Protein AF-A0A1X7SH90-F1 (afdb_monomer)

Organism: Amphimedon queenslandica (NCBI:txid400682)

InterPro domains:
  IPR027417 P-loop containing nucleoside triphosphate hydrolase [G3DSA:3.40.50.300] (12-187)

Nearest PDB structures (foldseek):
  7dkg-assembly1_B  TM=4.426E-01  e=2.993E+00  Influenza A virus (A/Chicken/Hong Kong/786/97 (H5N1))
  7dxp-assembly1_B  TM=4.366E-01  e=5.036E+00  Influenza A virus (A/Hong Kong/483/1997(H5N1))
  3zdp-assembly2_B  TM=4.334E-01  e=5.036E+00  Influenza A virus
  7dkg-assembly1_A  TM=4.342E-01  e=7.440E+00  Influenza A virus (A/Chicken/Hong Kong/786/97 (H5N1))

Radius of gyration: 26.04 Å; Cα contacts (8 Å, |Δi|>4): 213; chains: 1; bounding box: 66×83×46 Å

Mean predicted aligned error: 15.32 Å

Sequence (215 aa):
MYTVPDPSPTPQKKRDQAVSSETKVIKEDKESHTEAVVQEILATQPKEIHKSDHWLYIIDSGGQPAYQELLPLFTRAASLNIITLDLSKPCNERFDLMYRIDGQYLPCHSKSTQLAFFQSAVSNGASFKPLDISCISKKPRHSMHLVLGTHYDKVSDATLKEKEEILKSSMSSLESYLQNCIIHQSDDDSIIFPVNTIAASEERAKYSEEICKAI

pLDDT: mean 71.51, std 18.12, range [29.64, 94.56]

Foldseek 3Di:
DDDDDDDDDDDDDDDDDDPPDDPPPPPPPPPPPVVVVVVVVVVVCLPDDDDDPDDDDDDDPVQAPVCLVCVLVVFALPAEAEQEDALLDDQADKDWHWHADPNDTDTDPDIDGSLRSLCSNLVSQPPDDFDPDPPDPDGRGTAAYQYEHEPVVNDDPVSLVVVQCVNVVSCVPPDPVSVVRADADPPPSGRYDYDYPDDDDPVCVVVVVVVVSSD

Structure (mmCIF, N/CA/C/O backbone):
data_AF-A0A1X7SH90-F1
#
_entry.id   AF-A0A1X7SH90-F1
#
loop_
_atom_site.group_PDB
_atom_site.id
_atom_site.type_symbol
_atom_site.label_atom_id
_a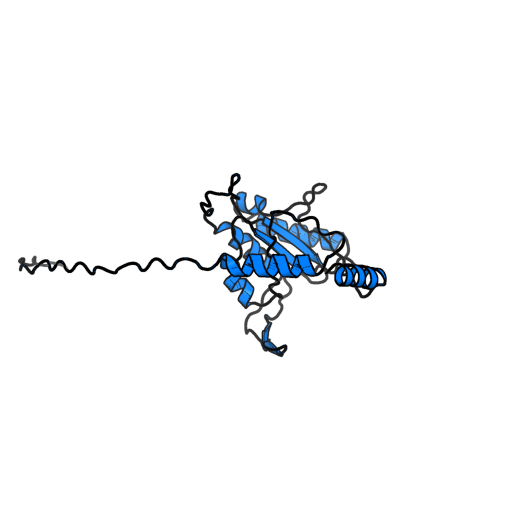tom_site.label_alt_id
_atom_site.label_comp_id
_atom_site.label_asym_id
_atom_site.label_entity_id
_atom_site.label_seq_id
_atom_site.pdbx_PDB_ins_code
_atom_site.Cartn_x
_atom_site.Cartn_y
_atom_site.Cartn_z
_atom_site.occupancy
_atom_site.B_iso_or_equiv
_atom_site.auth_seq_id
_atom_site.auth_comp_id
_atom_site.auth_asym_id
_atom_site.auth_atom_id
_atom_site.pdbx_PDB_model_num
ATOM 1 N N . MET A 1 1 ? -24.074 56.673 -13.733 1.00 37.34 1 MET A N 1
ATOM 2 C CA . MET A 1 1 ? -24.234 57.585 -12.582 1.00 37.34 1 MET A CA 1
ATOM 3 C C . MET A 1 1 ? -25.438 57.112 -11.789 1.00 37.34 1 MET A C 1
ATOM 5 O O . MET A 1 1 ? -26.492 56.929 -12.380 1.00 37.34 1 MET A O 1
ATOM 9 N N . TYR A 1 2 ? -25.226 56.808 -10.512 1.00 29.64 2 TYR A N 1
ATOM 10 C CA . TYR A 1 2 ? -26.235 56.355 -9.554 1.00 29.64 2 TYR A CA 1
ATOM 11 C C . TYR A 1 2 ? -27.058 57.533 -9.028 1.00 29.64 2 TYR A C 1
ATOM 13 O O . TYR A 1 2 ? -26.460 58.567 -8.753 1.00 29.64 2 TYR A O 1
ATOM 21 N N . THR A 1 3 ? -28.347 57.313 -8.761 1.00 35.28 3 THR A N 1
ATOM 22 C CA . THR A 1 3 ? -28.990 57.659 -7.477 1.00 35.28 3 THR A CA 1
ATOM 23 C C . THR A 1 3 ? -30.294 56.869 -7.309 1.00 35.28 3 THR A C 1
ATOM 25 O O . THR A 1 3 ? -31.152 56.840 -8.186 1.00 35.28 3 THR A O 1
ATOM 28 N N . VAL A 1 4 ? -30.401 56.202 -6.162 1.00 38.44 4 VAL A N 1
ATOM 29 C CA . VAL A 1 4 ? -31.579 55.497 -5.634 1.00 38.44 4 VAL A CA 1
ATOM 30 C C . VAL A 1 4 ? -32.310 56.447 -4.680 1.00 38.44 4 VAL A C 1
ATOM 32 O O . VAL A 1 4 ? -31.625 57.158 -3.942 1.00 38.44 4 VAL A O 1
ATOM 35 N N . PRO A 1 5 ? -33.653 56.433 -4.619 1.00 40.75 5 PRO A N 1
ATOM 36 C CA . PRO A 1 5 ? -34.381 56.869 -3.431 1.00 40.75 5 PRO A CA 1
ATOM 37 C C . PRO A 1 5 ? -34.967 55.685 -2.644 1.00 40.75 5 PRO A C 1
ATOM 39 O O . PRO A 1 5 ? -35.476 54.718 -3.208 1.00 40.75 5 PRO A O 1
ATOM 42 N N . ASP A 1 6 ? -34.850 55.827 -1.328 1.00 39.19 6 ASP A N 1
ATOM 43 C CA . ASP A 1 6 ? -35.129 54.929 -0.199 1.00 39.19 6 ASP A CA 1
ATOM 44 C C . ASP A 1 6 ? -36.567 54.341 -0.148 1.00 39.19 6 ASP A C 1
ATOM 46 O O . ASP A 1 6 ? -37.519 55.033 -0.528 1.00 39.19 6 ASP A O 1
ATOM 50 N N . PRO A 1 7 ? -36.782 53.105 0.360 1.00 43.47 7 PRO A N 1
ATOM 51 C CA . PRO A 1 7 ? -38.100 52.495 0.471 1.00 43.47 7 PRO A CA 1
ATOM 52 C C . PRO A 1 7 ? -38.793 52.837 1.801 1.00 43.47 7 PRO A C 1
ATOM 54 O O . PRO A 1 7 ? -38.225 52.742 2.887 1.00 43.47 7 PRO A O 1
ATOM 57 N N . SER A 1 8 ? -40.080 53.177 1.719 1.00 38.84 8 SER A N 1
ATOM 58 C CA . SER A 1 8 ? -40.966 53.326 2.883 1.00 38.84 8 SER A CA 1
ATOM 59 C C . SER A 1 8 ? -41.334 51.959 3.498 1.00 38.84 8 SER A C 1
ATOM 61 O O . SER A 1 8 ? -41.546 50.997 2.754 1.00 38.84 8 SER A O 1
ATOM 63 N N . PRO A 1 9 ? -41.461 51.836 4.835 1.00 39.75 9 PRO A N 1
ATOM 64 C CA . PRO A 1 9 ? -41.653 50.555 5.508 1.00 39.75 9 PRO A CA 1
ATOM 65 C C . PRO A 1 9 ? -43.137 50.161 5.552 1.00 39.75 9 PRO A C 1
ATOM 67 O O . PRO A 1 9 ? -43.974 50.924 6.030 1.00 39.75 9 PRO A O 1
ATOM 70 N N . THR A 1 10 ? -43.470 48.942 5.115 1.00 37.00 10 THR A N 1
ATOM 71 C CA . THR A 1 10 ? -44.803 48.348 5.337 1.00 37.00 10 THR A CA 1
ATOM 72 C C . THR A 1 10 ? -44.673 47.117 6.248 1.00 37.00 10 THR A C 1
ATOM 74 O O . THR A 1 10 ? -43.813 46.273 5.992 1.00 37.00 10 THR A O 1
ATOM 77 N N . PRO A 1 11 ? -45.476 46.986 7.323 1.00 37.06 11 PRO A N 1
ATOM 78 C CA . PRO A 1 11 ? -45.284 45.968 8.355 1.00 37.06 11 PRO A CA 1
ATOM 79 C C . PRO A 1 11 ? -46.047 44.675 8.039 1.00 37.06 11 PRO A C 1
ATOM 81 O O . PRO A 1 11 ? -47.265 44.710 7.876 1.00 37.06 11 PRO A O 1
ATOM 84 N N . GLN A 1 12 ? -45.384 43.511 8.048 1.00 34.88 12 GLN A N 1
ATOM 85 C CA . GLN A 1 12 ? -46.086 42.219 8.036 1.00 34.88 12 GLN A CA 1
ATOM 86 C C . GLN A 1 12 ? -45.473 41.170 8.983 1.00 34.88 12 GLN A C 1
ATOM 88 O O . GLN A 1 12 ? -44.466 40.535 8.704 1.00 34.88 12 GLN A O 1
ATOM 93 N N . LYS A 1 13 ? -46.174 41.026 10.118 1.00 34.84 13 LYS A N 1
ATOM 94 C CA . LYS A 1 13 ? -46.502 39.815 10.895 1.00 34.84 13 LYS A CA 1
ATOM 95 C C . LYS A 1 13 ? -45.433 38.720 11.065 1.00 34.84 13 LYS A C 1
ATOM 97 O O . LYS A 1 13 ? -45.291 37.827 10.236 1.00 34.84 13 LYS A O 1
ATOM 102 N N . LYS A 1 14 ? -44.885 38.673 12.289 1.00 37.66 14 LYS A N 1
ATOM 103 C CA . LYS A 1 14 ? -44.474 37.433 12.969 1.00 37.66 14 LYS A CA 1
ATOM 104 C C . LYS A 1 14 ? -45.604 36.401 12.913 1.00 37.66 14 LYS A C 1
ATOM 106 O O . LYS A 1 14 ? -46.735 36.703 13.303 1.00 37.66 14 LYS A O 1
ATOM 111 N N . ARG A 1 15 ? -45.280 35.179 12.499 1.00 33.28 15 ARG A N 1
ATOM 112 C CA . ARG A 1 15 ? -46.088 33.993 12.774 1.00 33.28 15 ARG A CA 1
ATOM 113 C C . ARG A 1 15 ? -45.170 32.950 13.393 1.00 33.28 15 ARG A C 1
ATOM 115 O O . ARG A 1 15 ? -44.451 32.250 12.691 1.00 33.28 15 ARG A O 1
ATOM 122 N N . ASP A 1 16 ? -45.190 32.913 14.717 1.00 35.19 16 ASP A N 1
ATOM 123 C CA . ASP A 1 16 ? -44.648 31.815 15.500 1.00 35.19 16 ASP A CA 1
ATOM 124 C C . ASP A 1 16 ? -45.490 30.567 15.197 1.00 35.19 16 ASP A C 1
ATOM 126 O O . ASP A 1 16 ? -46.693 30.530 15.466 1.00 35.19 16 ASP A O 1
ATOM 130 N N . GLN A 1 17 ? -44.875 29.550 14.600 1.00 36.75 17 GLN A N 1
ATOM 131 C CA . GLN A 1 17 ? -45.410 28.193 14.587 1.00 36.75 17 GLN A CA 1
ATOM 132 C C . GLN A 1 17 ? -44.301 27.260 15.055 1.00 36.75 17 GLN A C 1
ATOM 134 O O . GLN A 1 17 ? -43.436 26.837 14.293 1.00 36.75 17 GLN A O 1
ATOM 139 N N . ALA A 1 18 ? -44.328 26.990 16.359 1.00 33.19 18 ALA A N 1
ATOM 140 C CA . ALA A 1 18 ? -43.565 25.931 16.988 1.00 33.19 18 ALA A CA 1
ATOM 141 C C . ALA A 1 18 ? -44.059 24.587 16.437 1.00 33.19 18 ALA A C 1
ATOM 143 O O . ALA A 1 18 ? -45.149 24.124 16.773 1.00 33.19 18 ALA A O 1
ATOM 144 N N . VAL A 1 19 ? -43.262 23.971 15.565 1.00 32.69 19 VAL A N 1
ATOM 145 C CA . VAL A 1 19 ? -43.429 22.564 15.201 1.00 32.69 19 VAL A CA 1
ATOM 146 C C . VAL A 1 19 ? -42.786 21.750 16.316 1.00 32.69 19 VAL A C 1
ATOM 148 O O . VAL A 1 19 ? -41.569 21.614 16.394 1.00 32.69 19 VAL A O 1
ATOM 151 N N . SER A 1 20 ? -43.630 21.259 17.218 1.00 38.12 20 SER A N 1
ATOM 152 C CA . SER A 1 20 ? -43.285 20.230 18.193 1.00 38.12 20 SER A CA 1
ATOM 153 C C . SER A 1 20 ? -43.041 18.917 17.450 1.00 38.12 20 SER A C 1
ATOM 155 O O . SER A 1 20 ? -43.963 18.130 17.243 1.00 38.12 20 SER A O 1
ATOM 157 N N . SER A 1 21 ? -41.809 18.679 17.012 1.00 36.69 21 SER A N 1
ATOM 158 C CA . SER A 1 21 ? -41.369 17.351 16.593 1.00 36.69 21 SER A CA 1
ATOM 159 C C . SER A 1 21 ? -40.967 16.558 17.836 1.00 36.69 21 SER A C 1
ATOM 161 O O . SER A 1 21 ? -39.893 16.773 18.394 1.00 36.69 21 SER A O 1
ATOM 163 N N . GLU A 1 22 ? -41.852 15.663 18.281 1.00 34.25 22 GLU A N 1
ATOM 164 C CA . GLU A 1 22 ? -41.529 14.623 19.257 1.00 34.25 22 GLU A CA 1
ATOM 165 C C . GLU A 1 22 ? -40.368 13.780 18.719 1.00 34.25 22 GLU A C 1
ATOM 167 O O . GLU A 1 22 ? -40.519 12.978 17.794 1.00 34.25 22 GLU A O 1
ATOM 172 N N . THR A 1 23 ? -39.185 13.965 19.298 1.00 36.38 23 THR A N 1
ATOM 173 C CA . THR A 1 23 ? -38.040 13.091 19.066 1.00 36.38 23 THR A CA 1
ATOM 174 C C . THR A 1 23 ? -38.366 11.734 19.682 1.00 36.38 23 THR A C 1
ATOM 176 O O . THR A 1 23 ? -38.180 11.520 20.880 1.00 36.38 23 THR A O 1
ATOM 179 N N . LYS A 1 24 ? -38.875 10.795 18.875 1.00 36.00 24 LYS A N 1
ATOM 180 C CA . LYS A 1 24 ? -38.883 9.379 19.253 1.00 36.00 24 LYS A CA 1
ATOM 181 C C . LYS A 1 24 ? -37.436 8.972 19.507 1.00 36.00 24 LYS A C 1
ATOM 183 O O . LYS A 1 24 ? -36.644 8.860 18.575 1.00 36.00 24 LYS A O 1
ATOM 188 N N . VAL A 1 25 ? -37.103 8.774 20.779 1.00 41.12 25 VAL A N 1
ATOM 189 C CA . VAL A 1 25 ? -35.867 8.122 21.202 1.00 41.12 25 VAL A CA 1
ATOM 190 C C . VAL A 1 25 ? -35.894 6.720 20.605 1.00 41.12 25 VAL A C 1
ATOM 192 O O . VAL A 1 25 ? -36.627 5.848 21.070 1.00 41.12 25 VAL A O 1
ATOM 195 N N . ILE A 1 26 ? -35.135 6.523 19.530 1.00 42.28 26 ILE A N 1
ATOM 196 C CA . ILE A 1 26 ? -34.814 5.196 19.022 1.00 42.28 26 ILE A CA 1
ATOM 197 C C . ILE A 1 26 ? -33.938 4.572 20.107 1.00 42.28 26 ILE A C 1
ATOM 199 O O . ILE A 1 26 ? -32.772 4.933 20.245 1.00 42.28 26 ILE A O 1
ATOM 203 N N . LYS A 1 27 ? -34.521 3.706 20.941 1.00 42.84 27 LYS A N 1
ATOM 204 C CA . LYS A 1 27 ? -33.735 2.834 21.814 1.00 42.84 27 LYS A CA 1
ATOM 205 C C . LYS A 1 27 ? -32.899 1.948 20.896 1.00 42.84 27 LYS A C 1
ATOM 207 O O . LYS A 1 27 ? -33.452 1.191 20.102 1.00 42.84 27 LYS A O 1
ATOM 212 N N . GLU A 1 28 ? -31.585 2.132 20.943 1.00 45.16 28 GLU A N 1
ATOM 213 C CA . GLU A 1 28 ? -30.629 1.337 20.184 1.00 45.16 28 GLU A CA 1
ATOM 214 C C . GLU A 1 28 ? -30.661 -0.109 20.678 1.00 45.16 28 GLU A C 1
ATOM 216 O O . GLU A 1 28 ? -30.082 -0.443 21.702 1.00 45.16 28 GLU A O 1
ATOM 221 N N . ASP A 1 29 ? -31.303 -0.975 19.904 1.00 47.53 29 ASP A N 1
ATOM 222 C CA . ASP A 1 29 ? -31.294 -2.434 20.061 1.00 47.53 29 ASP A CA 1
ATOM 223 C C . ASP A 1 29 ? -29.996 -3.041 19.473 1.00 47.53 29 ASP A C 1
ATOM 225 O O . ASP A 1 29 ? -30.001 -4.056 18.781 1.00 47.53 29 ASP A O 1
ATOM 229 N N . LYS A 1 30 ? -28.858 -2.353 19.649 1.00 49.31 30 LYS A N 1
ATOM 230 C CA . LYS A 1 30 ? -27.566 -2.717 19.030 1.00 49.31 30 LYS A CA 1
ATOM 231 C C . LYS A 1 30 ? -26.728 -3.677 19.873 1.00 49.31 30 LYS A C 1
ATOM 233 O O . LYS A 1 30 ? -25.718 -4.179 19.390 1.00 49.31 30 LYS A O 1
ATOM 238 N N . GLU A 1 31 ? -27.134 -3.928 21.113 1.00 49.22 31 GLU A N 1
ATOM 239 C CA . GLU A 1 31 ? -26.379 -4.753 22.059 1.00 49.22 31 GLU A CA 1
ATOM 240 C C . GLU A 1 31 ? -26.513 -6.263 21.757 1.00 49.22 31 GLU A C 1
ATOM 242 O O . GLU A 1 31 ? -25.611 -7.031 22.074 1.00 49.22 31 GLU A O 1
ATOM 247 N N . SER A 1 32 ? -27.567 -6.704 21.049 1.00 55.81 32 SER A N 1
ATOM 248 C CA . SER A 1 32 ? -27.890 -8.141 20.946 1.00 55.81 32 SER A CA 1
ATOM 249 C C . SER A 1 32 ? -27.149 -8.926 19.853 1.00 55.81 32 SER A C 1
ATOM 251 O O . SER A 1 32 ? -27.026 -10.146 19.963 1.00 55.81 32 SER A O 1
ATOM 253 N N . HIS A 1 33 ? -26.613 -8.277 18.811 1.00 61.34 33 HIS A N 1
ATOM 254 C CA . HIS A 1 33 ? -25.968 -9.013 17.712 1.00 61.34 33 HIS A CA 1
ATOM 255 C C . HIS A 1 33 ? -24.505 -9.363 18.010 1.00 61.34 33 HIS A C 1
ATOM 257 O O . HIS A 1 33 ? -24.060 -10.472 17.723 1.00 61.34 33 HIS A O 1
ATOM 263 N N . THR A 1 34 ? -23.765 -8.446 18.635 1.00 60.06 34 THR A N 1
ATOM 264 C CA . THR A 1 34 ? -22.354 -8.663 18.987 1.00 60.06 34 THR A CA 1
ATOM 265 C C . THR A 1 34 ? -22.208 -9.784 20.010 1.00 60.06 34 THR A C 1
ATOM 267 O O . THR A 1 34 ? -21.353 -10.651 19.855 1.00 60.06 34 THR A O 1
ATOM 270 N N . GLU A 1 35 ? -23.061 -9.802 21.037 1.00 67.75 35 GLU A N 1
ATOM 271 C CA . GLU A 1 35 ? -23.013 -10.826 22.080 1.00 67.75 35 GLU A CA 1
ATOM 272 C C . GLU A 1 35 ? -23.335 -12.218 21.517 1.00 67.75 35 GLU A C 1
ATOM 274 O O . GLU A 1 35 ? -22.635 -13.178 21.830 1.00 67.75 35 GLU A O 1
ATOM 279 N N . ALA A 1 36 ? -24.309 -12.320 20.608 1.00 71.50 36 ALA A N 1
ATOM 280 C CA . ALA A 1 36 ? -24.645 -13.572 19.934 1.00 71.50 36 ALA A CA 1
ATOM 281 C C . ALA A 1 36 ? -23.474 -14.133 19.106 1.00 71.50 36 ALA A C 1
ATOM 283 O O . ALA A 1 36 ? -23.135 -15.306 19.252 1.00 71.50 36 ALA A O 1
ATOM 284 N N . VAL A 1 37 ? -22.810 -13.292 18.303 1.00 65.50 37 VAL A N 1
ATOM 285 C CA . VAL A 1 37 ? -21.640 -13.691 17.497 1.00 65.50 37 VAL A CA 1
ATOM 286 C C . VAL A 1 37 ? -20.471 -14.120 18.390 1.00 65.50 37 VAL A C 1
ATOM 288 O O . VAL A 1 37 ? -19.807 -15.117 18.116 1.00 65.50 37 VAL A O 1
ATOM 291 N N . VAL A 1 38 ? -20.233 -13.413 19.501 1.00 65.75 38 VAL A N 1
ATOM 292 C CA . VAL A 1 38 ? -19.198 -13.800 20.474 1.00 65.75 38 VAL A CA 1
ATOM 293 C C . VAL A 1 38 ? -19.499 -15.170 21.078 1.00 65.75 38 VAL A C 1
ATOM 295 O O . VAL A 1 38 ? -18.592 -15.991 21.186 1.00 65.75 38 VAL A O 1
ATOM 298 N N . GLN A 1 39 ? -20.746 -15.441 21.468 1.00 70.44 39 GLN A N 1
ATOM 299 C CA . GLN A 1 39 ? -21.121 -16.743 22.028 1.00 70.44 39 GLN A CA 1
ATOM 300 C C . GLN A 1 39 ? -20.997 -17.875 20.999 1.00 70.44 39 GLN A C 1
ATOM 302 O O . GLN A 1 39 ? -20.559 -18.966 21.357 1.00 70.44 39 GLN A O 1
ATOM 307 N N . GLU A 1 40 ? -21.308 -17.613 19.727 1.00 76.00 40 GLU A N 1
ATOM 308 C CA . GLU A 1 40 ? -21.124 -18.568 18.627 1.00 76.00 40 GLU A CA 1
ATOM 309 C C . GLU A 1 40 ? -19.645 -18.946 18.433 1.00 76.00 40 GLU A C 1
ATOM 311 O O . GLU A 1 40 ? -19.313 -20.131 18.404 1.00 76.00 40 GLU A O 1
ATOM 316 N N . ILE A 1 41 ? -18.741 -17.959 18.413 1.00 65.19 41 ILE A N 1
ATOM 317 C CA . ILE A 1 41 ? -17.285 -18.178 18.299 1.00 65.19 41 ILE A CA 1
ATOM 318 C C . ILE A 1 41 ? -16.719 -18.911 19.528 1.00 65.19 41 ILE A C 1
ATOM 320 O O . ILE A 1 41 ? -15.745 -19.654 19.441 1.00 65.19 41 ILE A O 1
ATOM 324 N N . LEU A 1 42 ? -17.299 -18.714 20.713 1.00 64.44 42 LEU A N 1
ATOM 325 C CA . LEU A 1 42 ? -16.854 -19.423 21.917 1.00 64.44 42 LEU A CA 1
ATOM 326 C C . LEU A 1 42 ? -17.358 -20.862 21.968 1.00 64.44 42 LEU A C 1
ATOM 328 O O . LEU A 1 42 ? -16.686 -21.727 22.534 1.00 64.44 42 LEU A O 1
ATOM 332 N N . ALA A 1 43 ? -18.518 -21.126 21.368 1.00 71.00 43 ALA A N 1
ATOM 333 C CA . ALA A 1 43 ? -19.080 -22.463 21.272 1.00 71.00 43 ALA A CA 1
ATOM 334 C C . ALA A 1 43 ? -18.238 -23.389 20.377 1.00 71.00 43 ALA A C 1
ATOM 336 O O . ALA A 1 43 ? -18.236 -24.598 20.609 1.00 71.00 43 ALA A O 1
ATOM 337 N N . THR A 1 44 ? -17.472 -22.850 19.418 1.00 68.56 44 THR A N 1
ATOM 338 C CA . THR A 1 44 ? -16.549 -23.632 18.574 1.00 68.56 44 THR A CA 1
ATOM 339 C C . THR A 1 44 ? -15.257 -24.063 19.285 1.00 68.56 44 THR A C 1
ATOM 341 O O . THR A 1 44 ? -14.473 -24.806 18.701 1.00 68.56 44 THR A O 1
ATOM 344 N N . GLN A 1 45 ? -15.048 -23.683 20.557 1.00 57.66 45 GLN A N 1
ATOM 345 C CA . GLN A 1 45 ? -13.880 -24.045 21.385 1.00 57.66 45 GLN A CA 1
ATOM 346 C C . GLN A 1 45 ? -12.519 -23.998 20.653 1.00 57.66 45 GLN A C 1
ATOM 348 O O . GLN A 1 45 ? -11.766 -24.982 20.672 1.00 57.66 45 GLN A O 1
ATOM 353 N N . PRO A 1 46 ? -12.148 -22.868 20.034 1.00 58.06 46 PRO A N 1
ATOM 354 C CA . PRO A 1 46 ? -10.809 -22.725 19.485 1.00 58.06 46 PRO A CA 1
ATOM 355 C C . PRO A 1 46 ? -9.806 -22.745 20.650 1.00 58.06 46 PRO A C 1
ATOM 357 O O . PRO A 1 46 ? -9.870 -21.928 21.570 1.00 58.06 46 PRO A O 1
ATOM 360 N N . LYS A 1 47 ? -8.915 -23.745 20.656 1.00 54.62 47 LYS A N 1
ATOM 361 C CA . LYS A 1 47 ? -8.151 -24.187 21.842 1.00 54.62 47 LYS A CA 1
ATOM 362 C C . LYS A 1 47 ? -7.184 -23.154 22.441 1.00 54.62 47 LYS A C 1
ATOM 364 O O . LYS A 1 47 ? -6.640 -23.418 23.507 1.00 54.62 47 LYS A O 1
ATOM 369 N N . GLU A 1 48 ? -6.987 -21.998 21.812 1.00 54.66 48 GLU A N 1
ATOM 370 C CA . GLU A 1 48 ? -5.968 -21.014 22.210 1.00 54.66 48 GLU A CA 1
ATOM 371 C C . GLU A 1 48 ? -6.394 -19.545 22.008 1.00 54.66 48 GLU A C 1
ATOM 373 O O . GLU A 1 48 ? -5.547 -18.655 21.952 1.00 54.66 48 GLU A O 1
ATOM 378 N N . ILE A 1 49 ? -7.695 -19.235 21.916 1.00 56.78 49 ILE A N 1
ATOM 379 C CA . ILE A 1 49 ? -8.120 -17.827 21.804 1.00 56.78 49 ILE A CA 1
ATOM 380 C C . ILE A 1 49 ? -8.209 -17.187 23.193 1.00 56.78 49 ILE A C 1
ATOM 382 O O . ILE A 1 49 ? -9.215 -17.286 23.899 1.00 56.78 49 ILE A O 1
ATOM 386 N N . HIS A 1 50 ? -7.152 -16.473 23.579 1.00 57.06 50 HIS A N 1
ATOM 387 C CA . HIS A 1 50 ? -7.208 -15.521 24.684 1.00 57.06 50 HIS A CA 1
ATOM 388 C C . HIS A 1 50 ? -8.014 -14.291 24.254 1.00 57.06 50 HIS A C 1
ATOM 390 O O . HIS A 1 50 ? -7.607 -13.551 23.359 1.00 57.06 50 HIS A O 1
ATOM 396 N N . LYS A 1 51 ? -9.167 -14.063 24.894 1.00 53.50 51 LYS A N 1
ATOM 397 C CA . LYS A 1 51 ? -9.983 -12.872 24.642 1.00 53.50 51 LYS A CA 1
ATOM 398 C C . LYS A 1 51 ? -9.192 -11.614 24.988 1.00 53.50 51 LYS A C 1
ATOM 400 O O . LYS A 1 51 ? -8.762 -11.441 26.126 1.00 53.50 51 LYS A O 1
ATOM 405 N N . SER A 1 52 ? -9.047 -10.732 24.011 1.00 62.38 52 SER A N 1
ATOM 406 C CA . SER A 1 52 ? -8.740 -9.331 24.257 1.00 62.38 52 SER A CA 1
ATOM 407 C C . SER A 1 52 ? -10.055 -8.561 24.319 1.00 62.38 52 SER A C 1
ATOM 409 O O . SER A 1 52 ? -10.939 -8.801 23.499 1.00 62.38 52 SER A O 1
ATOM 411 N N . ASP A 1 53 ? -10.174 -7.597 25.231 1.00 61.47 53 ASP A N 1
ATOM 412 C CA . ASP A 1 53 ? -11.287 -6.633 25.224 1.00 61.47 53 ASP A CA 1
ATOM 413 C C . ASP A 1 53 ? -11.177 -5.632 24.047 1.00 61.47 53 ASP A C 1
ATOM 415 O O . ASP A 1 53 ? -11.981 -4.707 23.910 1.00 61.47 53 ASP A O 1
ATOM 419 N N . HIS A 1 54 ? -10.164 -5.792 23.187 1.00 67.56 54 HIS A N 1
ATOM 420 C CA . HIS A 1 54 ? -9.910 -4.959 22.022 1.00 67.56 54 HIS A CA 1
ATOM 421 C C . HIS A 1 54 ? -10.425 -5.619 20.742 1.00 67.56 54 HIS A C 1
ATOM 423 O O . HIS A 1 54 ? -10.003 -6.707 20.359 1.00 67.56 54 HIS A O 1
ATOM 429 N N . TRP A 1 55 ? -11.307 -4.905 20.047 1.00 68.62 55 TRP A N 1
ATOM 430 C CA . TRP A 1 55 ? -11.830 -5.302 18.745 1.00 68.62 55 TRP A CA 1
ATOM 431 C C . TRP A 1 55 ? -10.992 -4.687 17.628 1.00 68.62 55 TRP A C 1
ATOM 433 O O . TRP A 1 55 ? -10.798 -3.469 17.593 1.00 68.62 55 TRP A O 1
ATOM 443 N N . LEU A 1 56 ? -10.532 -5.520 16.695 1.00 74.31 56 LEU A N 1
ATOM 444 C CA . LEU A 1 56 ? -9.867 -5.083 15.471 1.00 74.31 56 LEU A CA 1
ATOM 445 C C . LEU A 1 56 ? -10.835 -5.218 14.293 1.00 74.31 56 LEU A C 1
ATOM 447 O O . LEU A 1 56 ? -11.249 -6.320 13.944 1.00 74.31 56 LEU A O 1
ATOM 451 N N . TYR A 1 57 ? -11.173 -4.093 13.665 1.00 75.38 57 TYR A N 1
ATOM 452 C CA . TYR A 1 57 ? -11.968 -4.070 12.440 1.00 75.38 57 TYR A CA 1
ATOM 453 C C . TYR A 1 57 ? -11.029 -3.983 11.240 1.00 75.38 57 TYR A C 1
ATOM 455 O O . TYR A 1 57 ? -10.295 -3.005 11.100 1.00 75.38 57 TYR A O 1
ATOM 463 N N . ILE A 1 58 ? -11.055 -5.001 10.379 1.00 80.19 58 ILE A N 1
ATOM 464 C CA . ILE A 1 58 ? -10.241 -5.057 9.162 1.00 80.19 58 ILE A CA 1
ATOM 465 C C . ILE A 1 58 ? -11.150 -4.814 7.961 1.00 80.19 58 ILE A C 1
ATOM 467 O O . ILE A 1 58 ? -12.169 -5.483 7.799 1.00 80.19 58 ILE A O 1
ATOM 471 N N . ILE A 1 59 ? -10.771 -3.853 7.120 1.00 77.44 59 ILE A N 1
ATOM 472 C CA . ILE A 1 59 ? -11.462 -3.539 5.870 1.00 77.44 59 ILE A CA 1
ATOM 473 C C . ILE A 1 59 ? -10.490 -3.829 4.734 1.00 77.44 59 ILE A C 1
ATOM 475 O O . ILE A 1 59 ? -9.500 -3.117 4.566 1.00 77.44 59 ILE A O 1
ATOM 479 N N . ASP A 1 60 ? -10.777 -4.863 3.949 1.00 81.31 60 ASP A N 1
ATOM 480 C CA . ASP A 1 60 ? -10.087 -5.071 2.682 1.00 81.31 60 ASP A CA 1
ATOM 481 C C . ASP A 1 60 ? -10.735 -4.185 1.610 1.00 81.31 60 ASP A C 1
ATOM 483 O O . ASP A 1 60 ? -11.898 -4.362 1.248 1.00 81.31 60 ASP A O 1
ATOM 487 N N . SER A 1 61 ? -9.982 -3.198 1.125 1.00 75.31 61 SER A N 1
ATOM 488 C CA . SER A 1 61 ? -10.435 -2.291 0.064 1.00 75.31 61 SER A CA 1
ATOM 489 C C . SER A 1 61 ? -10.339 -2.908 -1.337 1.00 75.31 61 SER A C 1
ATOM 491 O O . SER A 1 61 ? -10.872 -2.344 -2.296 1.00 75.31 61 SER A O 1
ATOM 493 N N . GLY A 1 62 ? -9.622 -4.029 -1.496 1.00 69.44 62 GLY A N 1
ATOM 494 C CA . GLY A 1 62 ? -9.447 -4.734 -2.768 1.00 69.44 62 GLY A CA 1
ATOM 495 C C . GLY A 1 62 ? -8.833 -3.899 -3.901 1.00 69.44 62 GLY A C 1
ATOM 496 O O . GLY A 1 62 ? -8.981 -4.266 -5.068 1.00 69.44 62 GLY A O 1
ATOM 497 N N . GLY A 1 63 ? -8.214 -2.748 -3.595 1.00 73.06 63 GLY A N 1
ATOM 498 C CA . GLY A 1 63 ? -7.705 -1.792 -4.589 1.00 73.06 63 GLY A CA 1
ATOM 499 C C . GLY A 1 63 ? -8.792 -1.143 -5.457 1.00 73.06 63 GLY A C 1
ATOM 500 O O . GLY A 1 63 ? -8.487 -0.568 -6.501 1.00 73.06 63 GLY A O 1
ATOM 501 N N . GLN A 1 64 ? -10.062 -1.259 -5.060 1.00 75.12 64 GLN A N 1
ATOM 502 C CA . GLN A 1 64 ? -11.191 -0.733 -5.815 1.00 75.12 64 GLN A CA 1
ATOM 503 C C . GLN A 1 64 ? -11.214 0.804 -5.747 1.00 75.12 64 GLN A C 1
ATOM 505 O O . GLN A 1 64 ? -11.152 1.358 -4.646 1.00 75.12 64 GLN A O 1
ATOM 510 N N . PRO A 1 65 ? -11.393 1.511 -6.879 1.00 75.06 65 PRO A N 1
ATOM 511 C CA . PRO A 1 65 ? -11.420 2.978 -6.895 1.00 75.06 65 PRO A CA 1
ATOM 512 C C . PRO A 1 65 ? -12.475 3.578 -5.955 1.00 75.06 65 PRO A C 1
ATOM 514 O O . PRO A 1 65 ? -12.224 4.588 -5.304 1.00 75.06 65 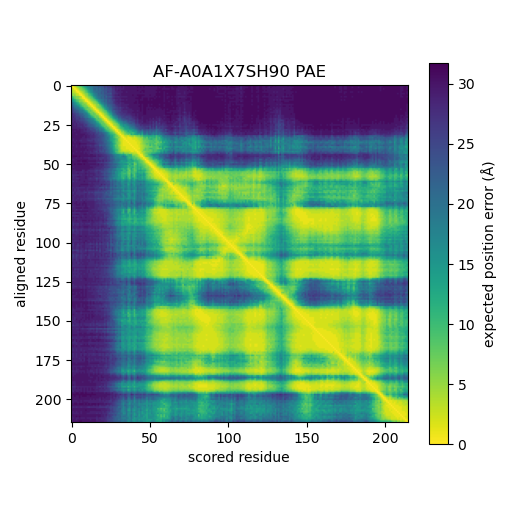PRO A O 1
ATOM 517 N N . ALA A 1 66 ? -13.624 2.907 -5.801 1.00 73.19 66 ALA A N 1
ATOM 518 C CA . ALA A 1 66 ? -14.688 3.329 -4.886 1.00 73.19 66 ALA A CA 1
ATOM 519 C C . ALA A 1 66 ? -14.203 3.481 -3.433 1.00 73.19 66 ALA A C 1
ATOM 521 O O . ALA A 1 66 ? -14.618 4.397 -2.729 1.00 73.19 66 ALA A O 1
ATOM 522 N N . TYR A 1 67 ? -13.290 2.622 -2.972 1.00 73.06 67 TYR A N 1
ATOM 523 C CA . TYR A 1 67 ? -12.780 2.706 -1.604 1.00 73.06 67 TYR A CA 1
ATOM 524 C C . TYR A 1 67 ? -11.826 3.873 -1.393 1.00 73.06 67 TYR A C 1
ATOM 526 O O . TYR A 1 67 ? -11.628 4.277 -0.256 1.00 73.06 67 TYR A O 1
ATOM 534 N N . GLN A 1 68 ? -11.258 4.441 -2.454 1.00 71.56 68 GLN A N 1
ATOM 535 C CA . GLN A 1 68 ? -10.425 5.635 -2.341 1.00 71.56 68 GLN A CA 1
ATOM 536 C C . GLN A 1 68 ? -11.267 6.888 -2.169 1.00 71.56 68 GLN A C 1
ATOM 538 O O . GLN A 1 68 ? -10.925 7.747 -1.361 1.00 71.56 68 GLN A O 1
ATOM 543 N N . GLU A 1 69 ? -12.403 6.955 -2.863 1.00 70.94 69 GLU A N 1
ATOM 544 C CA . GLU A 1 69 ? -13.397 8.013 -2.667 1.00 70.94 69 GLU A CA 1
ATOM 545 C C . GLU A 1 69 ? -14.002 7.950 -1.261 1.00 70.94 69 GLU A C 1
ATOM 547 O O . GLU A 1 69 ? -14.224 8.978 -0.623 1.00 70.94 69 GLU A O 1
ATOM 552 N N . LEU A 1 70 ? -14.224 6.735 -0.752 1.00 71.81 70 LEU A N 1
ATOM 553 C CA . LEU A 1 70 ? -14.760 6.506 0.588 1.00 71.81 70 LEU A CA 1
ATOM 554 C C . LEU A 1 70 ? -13.686 6.483 1.680 1.00 71.81 70 LEU A C 1
ATOM 556 O O . LEU A 1 70 ? -14.048 6.462 2.854 1.00 71.81 70 LEU A O 1
ATOM 560 N N . LEU A 1 71 ? -12.393 6.500 1.334 1.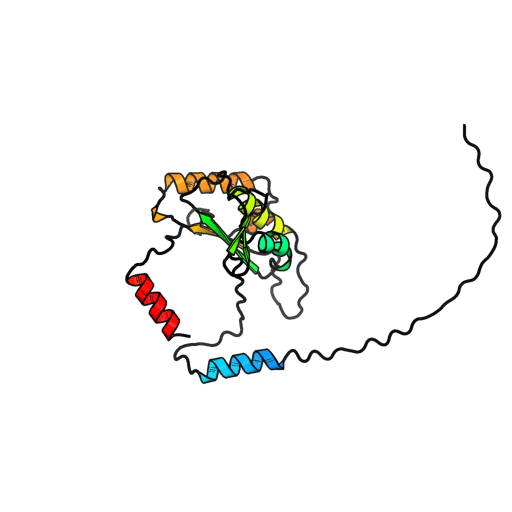00 70.06 71 LEU A N 1
ATOM 561 C CA . LEU A 1 71 ? -11.285 6.383 2.288 1.00 70.06 71 LEU A CA 1
ATOM 562 C C . LEU A 1 71 ? -11.418 7.370 3.456 1.00 70.06 71 LEU A C 1
ATOM 564 O O . LEU A 1 71 ? -11.293 6.915 4.594 1.00 70.06 71 LEU A O 1
ATOM 568 N N . PRO A 1 72 ? -11.791 8.652 3.237 1.00 68.19 72 PRO A N 1
ATOM 569 C CA . PRO A 1 72 ? -12.051 9.579 4.335 1.00 68.19 72 PRO A CA 1
ATOM 570 C C . PRO A 1 72 ? -13.076 9.051 5.360 1.00 68.19 72 PRO A C 1
ATOM 572 O O . PRO A 1 72 ? -12.933 9.249 6.558 1.00 68.19 72 PRO A O 1
ATOM 575 N N . LEU A 1 73 ? -14.109 8.318 4.948 1.00 67.25 73 LEU A N 1
ATOM 576 C CA . LEU A 1 73 ? -15.116 7.796 5.884 1.00 67.25 73 LEU A CA 1
ATOM 577 C C . LEU A 1 73 ? -14.562 6.699 6.811 1.00 67.25 73 LEU A C 1
ATOM 579 O O . LEU A 1 73 ? -15.095 6.483 7.907 1.00 67.25 73 LEU A O 1
ATOM 583 N N . PHE A 1 74 ? -13.499 6.017 6.379 1.00 66.75 74 PHE A N 1
ATOM 584 C CA . PHE A 1 74 ? -12.870 4.910 7.097 1.00 66.75 74 PHE A CA 1
ATOM 585 C C . PHE A 1 74 ? -11.626 5.330 7.885 1.00 66.75 74 PHE A C 1
ATOM 587 O O . PHE A 1 74 ? -11.349 4.752 8.937 1.00 66.75 74 PHE A O 1
ATOM 594 N N . THR A 1 75 ? -10.918 6.370 7.442 1.00 61.81 75 THR A N 1
ATOM 595 C CA . THR A 1 75 ? -9.755 6.931 8.138 1.00 61.81 75 THR A CA 1
ATOM 596 C C . THR A 1 75 ? -10.187 7.716 9.371 1.00 61.81 75 THR A C 1
ATOM 598 O O . THR A 1 75 ? -10.289 8.936 9.365 1.00 61.81 75 THR A O 1
ATOM 601 N N . ARG A 1 76 ? -10.482 7.013 10.464 1.00 65.88 76 ARG A N 1
ATOM 602 C CA . ARG A 1 76 ? -10.777 7.627 11.768 1.00 65.88 76 ARG A CA 1
ATOM 603 C C . ARG A 1 76 ? -9.487 7.859 12.548 1.00 65.88 76 ARG A C 1
ATOM 605 O O . ARG A 1 76 ? -8.479 7.210 12.292 1.00 65.88 76 ARG A O 1
ATOM 612 N N . ALA A 1 77 ? -9.526 8.717 13.567 1.00 59.94 77 ALA A N 1
ATOM 613 C CA . ALA A 1 77 ? -8.355 8.972 14.408 1.00 59.94 77 ALA A CA 1
ATOM 614 C C . ALA A 1 77 ? -7.767 7.684 15.031 1.00 59.94 77 ALA A C 1
ATOM 616 O O . ALA A 1 77 ? -6.567 7.594 15.214 1.00 59.94 77 ALA A O 1
ATOM 617 N N . ALA A 1 78 ? -8.579 6.653 15.289 1.00 64.62 78 ALA A N 1
ATOM 618 C CA . ALA A 1 78 ? -8.130 5.343 15.773 1.00 64.62 78 ALA A CA 1
ATOM 619 C C . ALA A 1 78 ? -7.946 4.301 14.645 1.00 64.62 78 ALA A C 1
ATOM 621 O O . ALA A 1 78 ? -8.359 3.156 14.809 1.00 64.62 78 ALA A O 1
ATOM 622 N N . SER A 1 79 ? -7.415 4.687 13.479 1.00 77.44 79 SER A N 1
ATOM 623 C CA . SER A 1 79 ? -7.226 3.769 12.343 1.00 77.44 79 SER A CA 1
ATOM 624 C C . SER A 1 79 ? -5.760 3.621 11.943 1.00 77.44 79 SER A C 1
ATOM 626 O O . SER A 1 79 ? -4.974 4.569 12.020 1.00 77.44 79 SER A O 1
ATOM 628 N N . LEU A 1 80 ? -5.421 2.410 11.502 1.00 84.56 80 LEU A N 1
ATOM 629 C CA . LEU A 1 80 ? -4.182 2.095 10.807 1.00 84.56 80 LEU A CA 1
ATOM 630 C C . LEU A 1 80 ? -4.523 1.799 9.348 1.00 84.56 80 LEU A C 1
ATOM 632 O O . LEU A 1 80 ? -5.261 0.859 9.061 1.00 84.56 80 LEU A O 1
ATOM 636 N N . ASN A 1 81 ? -3.964 2.584 8.436 1.00 85.12 81 ASN A N 1
ATOM 637 C CA . ASN A 1 81 ? -4.091 2.365 7.004 1.00 85.12 81 ASN A CA 1
ATOM 638 C C . ASN A 1 81 ? -2.856 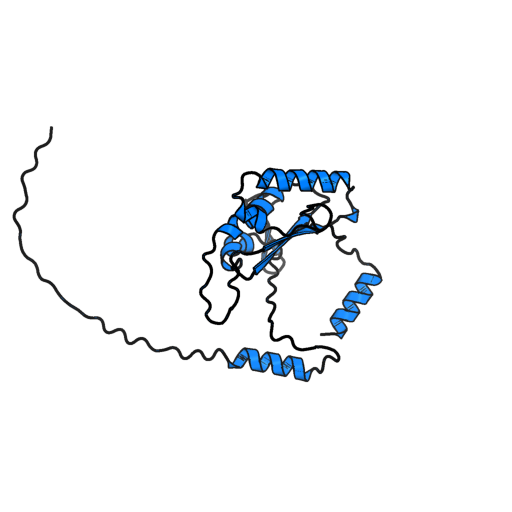1.634 6.497 1.00 85.12 81 ASN A C 1
ATOM 640 O O . ASN A 1 81 ? -1.740 2.122 6.668 1.00 85.12 81 ASN A O 1
ATOM 644 N N . ILE A 1 82 ? -3.053 0.495 5.842 1.00 89.75 82 ILE A N 1
ATOM 645 C CA . ILE A 1 82 ? -1.972 -0.236 5.183 1.00 89.75 82 ILE A CA 1
ATOM 646 C C . ILE A 1 82 ? -1.994 0.144 3.704 1.00 89.75 82 ILE A C 1
ATOM 648 O O . ILE A 1 82 ? -2.922 -0.204 2.978 1.00 89.75 82 ILE A O 1
ATOM 652 N N . ILE A 1 83 ? -0.983 0.892 3.270 1.00 90.12 83 ILE A N 1
ATOM 653 C CA . ILE A 1 83 ? -0.804 1.307 1.879 1.00 90.12 83 ILE A CA 1
ATOM 654 C C . ILE A 1 83 ? 0.123 0.294 1.224 1.00 90.12 83 ILE A C 1
ATOM 656 O O . ILE A 1 83 ? 1.294 0.202 1.583 1.00 90.12 83 ILE A O 1
ATOM 660 N N . THR A 1 84 ? -0.384 -0.462 0.259 1.00 91.75 84 THR A N 1
ATOM 661 C CA . THR A 1 84 ? 0.410 -1.458 -0.459 1.00 91.75 84 THR A CA 1
ATOM 662 C C . THR A 1 84 ? 1.022 -0.855 -1.720 1.00 91.75 84 THR A C 1
ATOM 664 O O . THR A 1 84 ? 0.348 -0.186 -2.502 1.00 91.75 84 THR A O 1
ATOM 667 N N . LEU A 1 85 ? 2.316 -1.097 -1.923 1.00 93.12 85 LEU A N 1
ATOM 668 C CA . LEU A 1 85 ? 3.062 -0.708 -3.117 1.00 93.12 85 LEU A CA 1
ATOM 669 C C . LEU A 1 85 ? 3.621 -1.958 -3.795 1.00 93.12 85 LEU A C 1
ATOM 671 O O . LEU A 1 85 ? 4.153 -2.846 -3.138 1.00 93.12 85 LEU A O 1
ATOM 675 N N . ASP A 1 86 ? 3.535 -2.032 -5.114 1.00 93.31 86 ASP A N 1
ATOM 676 C CA . ASP A 1 86 ? 4.260 -3.001 -5.927 1.00 93.31 86 ASP A CA 1
ATOM 677 C C . ASP A 1 86 ? 5.675 -2.470 -6.175 1.00 93.31 86 ASP A C 1
ATOM 679 O O . ASP A 1 86 ? 5.890 -1.512 -6.934 1.00 93.31 86 ASP A O 1
ATOM 683 N N . LEU A 1 87 ? 6.661 -3.072 -5.503 1.00 94.56 87 LEU A N 1
ATOM 684 C CA . LEU A 1 87 ? 8.055 -2.684 -5.670 1.00 94.56 87 LEU A CA 1
ATOM 685 C C . LEU A 1 87 ? 8.565 -3.038 -7.073 1.00 94.56 87 LEU A C 1
ATOM 687 O O . LEU A 1 87 ? 9.389 -2.312 -7.617 1.00 94.56 87 LEU A O 1
ATOM 691 N N . SER A 1 88 ? 8.026 -4.065 -7.728 1.00 92.94 88 SER A N 1
ATOM 692 C CA . SER A 1 88 ? 8.483 -4.454 -9.067 1.00 92.94 88 SER A CA 1
ATOM 693 C C . SER A 1 88 ? 8.112 -3.449 -10.169 1.00 92.94 88 SER A C 1
ATOM 695 O O . SER A 1 88 ? 8.652 -3.513 -11.272 1.00 92.94 88 SER A O 1
ATOM 697 N N . LYS A 1 89 ? 7.223 -2.492 -9.872 1.00 94.12 89 LYS A N 1
ATOM 698 C CA . LYS A 1 89 ? 6.722 -1.485 -10.817 1.00 94.12 89 LYS A CA 1
ATOM 699 C C . LYS A 1 89 ? 7.205 -0.075 -10.490 1.00 94.12 89 LYS A C 1
ATOM 701 O O . LYS A 1 89 ? 7.242 0.280 -9.312 1.00 94.12 89 LYS A O 1
ATOM 706 N N . PRO A 1 90 ? 7.518 0.790 -11.468 1.00 94.06 90 PRO A N 1
ATOM 707 C CA . PRO A 1 90 ? 7.847 2.190 -11.195 1.00 94.06 90 PRO A CA 1
ATOM 708 C C . PRO A 1 90 ? 6.728 2.933 -10.443 1.00 94.06 90 PRO A C 1
ATOM 710 O O . PRO A 1 90 ? 5.542 2.729 -10.700 1.00 94.06 90 PRO A O 1
ATOM 713 N N . CYS A 1 91 ? 7.084 3.860 -9.543 1.00 92.38 91 CYS A N 1
ATOM 714 C CA . CYS A 1 91 ? 6.094 4.627 -8.766 1.00 92.38 91 CYS A CA 1
ATOM 715 C C . CYS A 1 91 ? 5.186 5.511 -9.642 1.00 92.38 91 CYS A C 1
ATOM 717 O O . CYS A 1 91 ? 4.033 5.755 -9.287 1.00 92.38 91 CYS A O 1
ATOM 719 N N . ASN A 1 92 ? 5.707 5.959 -10.790 1.00 92.69 92 ASN A N 1
ATOM 720 C CA . ASN A 1 92 ? 5.027 6.828 -11.755 1.00 92.69 92 ASN A CA 1
ATOM 721 C C . ASN A 1 92 ? 4.402 6.064 -12.932 1.00 92.69 92 ASN A C 1
ATOM 723 O O . ASN A 1 92 ? 3.875 6.690 -13.854 1.00 92.69 92 ASN A O 1
ATOM 727 N N . GLU A 1 93 ? 4.465 4.729 -12.927 1.00 93.44 93 GLU A N 1
ATOM 728 C CA . GLU A 1 93 ? 3.786 3.924 -13.937 1.00 93.44 93 GLU A CA 1
ATOM 729 C C . GLU A 1 93 ? 2.276 4.162 -13.840 1.00 93.44 93 GLU A C 1
ATOM 731 O O . GLU A 1 93 ? 1.682 4.059 -12.763 1.00 93.44 93 GLU A O 1
ATOM 736 N N . ARG A 1 94 ? 1.657 4.512 -14.973 1.00 90.38 94 ARG A N 1
ATOM 737 C CA . ARG A 1 94 ? 0.207 4.679 -15.054 1.00 90.38 94 ARG A CA 1
ATOM 738 C C . ARG A 1 94 ? -0.455 3.319 -15.195 1.00 90.38 94 ARG A C 1
ATOM 740 O O . ARG A 1 94 ? -0.139 2.588 -16.128 1.00 90.38 94 ARG A O 1
ATOM 747 N N . PHE A 1 95 ? -1.436 3.042 -14.352 1.00 86.31 95 PHE A N 1
ATOM 748 C CA . PHE A 1 95 ? -2.326 1.895 -14.498 1.00 86.31 95 PHE A CA 1
ATOM 749 C C . PHE A 1 95 ? -3.777 2.355 -14.611 1.00 86.31 95 PHE A C 1
ATOM 751 O O . PHE A 1 95 ? -4.160 3.418 -14.109 1.00 86.31 95 PHE A O 1
ATOM 758 N N . ASP A 1 96 ? -4.572 1.547 -15.304 1.00 85.25 96 ASP A N 1
ATOM 759 C CA . ASP A 1 96 ? -5.999 1.787 -15.449 1.00 85.25 96 ASP A CA 1
ATOM 760 C C . ASP A 1 96 ? -6.731 1.360 -14.175 1.00 85.25 96 ASP A C 1
ATOM 762 O O . ASP A 1 96 ? -6.475 0.294 -13.609 1.00 85.25 96 ASP A O 1
ATOM 766 N N . LEU A 1 97 ? -7.651 2.205 -13.722 1.00 83.12 97 LEU A N 1
ATOM 767 C CA . LEU A 1 97 ? -8.506 1.899 -12.587 1.00 83.12 97 LEU A CA 1
ATOM 768 C C . LEU A 1 97 ? -9.640 0.986 -13.041 1.00 83.12 97 LEU A C 1
ATOM 770 O O . LEU A 1 97 ? -10.361 1.319 -13.973 1.00 83.12 97 LEU A O 1
ATOM 774 N N . MET A 1 98 ? -9.817 -0.163 -12.394 1.00 82.56 98 MET A N 1
ATOM 775 C CA . MET A 1 98 ? -10.853 -1.130 -12.766 1.00 82.56 98 MET A CA 1
ATOM 776 C C . MET A 1 98 ? -11.795 -1.365 -11.592 1.00 82.56 98 MET A C 1
ATOM 778 O O . MET A 1 98 ? -11.349 -1.694 -10.491 1.00 82.56 98 MET A O 1
ATOM 782 N N . TYR A 1 99 ? -13.097 -1.254 -11.839 1.00 81.75 99 TYR A N 1
ATOM 783 C CA . TYR A 1 99 ? -14.094 -1.756 -10.905 1.00 81.75 99 TYR A CA 1
ATOM 784 C C . TYR A 1 99 ? -14.219 -3.265 -11.046 1.00 81.75 99 TYR A C 1
ATOM 786 O O . TYR A 1 99 ? -14.095 -3.805 -12.145 1.00 81.75 99 TYR A O 1
ATOM 794 N N . ARG A 1 100 ? -14.493 -3.943 -9.936 1.00 81.44 100 ARG A N 1
ATOM 795 C CA . ARG A 1 100 ? -14.844 -5.359 -9.923 1.00 81.44 100 ARG A CA 1
ATOM 796 C C . ARG A 1 100 ? -16.250 -5.517 -9.364 1.00 81.44 100 ARG A C 1
ATOM 798 O O . ARG A 1 100 ? -16.455 -5.337 -8.169 1.00 81.44 100 ARG A O 1
ATOM 805 N N . ILE A 1 101 ? -17.198 -5.860 -10.230 1.00 81.75 101 ILE A N 1
ATOM 806 C CA . ILE A 1 101 ? -18.602 -6.102 -9.873 1.00 81.75 101 ILE A CA 1
ATOM 807 C C . ILE A 1 101 ? -18.922 -7.541 -10.265 1.00 81.75 101 ILE A C 1
ATOM 809 O O . ILE A 1 101 ? -18.672 -7.932 -11.403 1.00 81.75 101 ILE A O 1
ATOM 813 N N . ASP A 1 102 ? -19.382 -8.349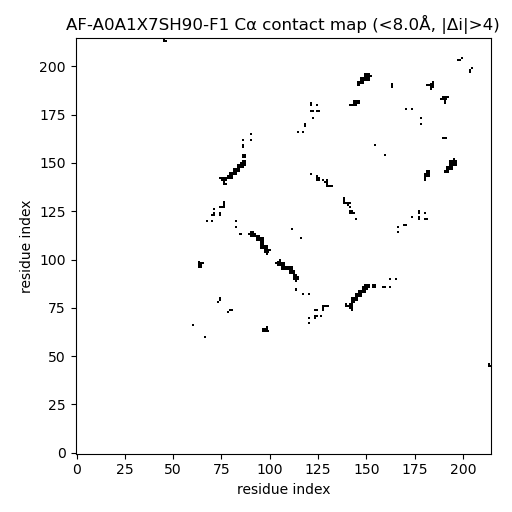 -9.308 1.00 84.38 102 ASP A N 1
ATOM 814 C CA . ASP A 1 102 ? -19.692 -9.775 -9.506 1.00 84.38 102 ASP A CA 1
ATOM 815 C C . ASP A 1 102 ? -18.564 -10.560 -10.200 1.00 84.38 102 ASP A C 1
ATOM 817 O O . ASP A 1 102 ? -18.771 -11.398 -11.076 1.00 84.38 102 ASP A O 1
ATOM 821 N N . GLY A 1 103 ? -17.319 -10.247 -9.830 1.00 81.31 103 GLY A N 1
ATOM 822 C CA . GLY A 1 103 ? -16.125 -10.872 -10.393 1.00 81.31 103 GLY A CA 1
ATOM 823 C C . GLY A 1 103 ? -15.690 -10.340 -11.764 1.00 81.31 103 GLY A C 1
ATOM 824 O O . GLY A 1 103 ? -14.568 -10.645 -12.166 1.00 81.31 103 GLY A O 1
ATOM 825 N N . GLN A 1 104 ? -16.501 -9.522 -12.439 1.00 84.81 104 GLN A N 1
ATOM 826 C CA . GLN A 1 104 ? -16.183 -8.930 -13.739 1.00 84.81 104 GLN A CA 1
ATOM 827 C C . GLN A 1 104 ? -15.449 -7.598 -13.594 1.00 84.81 104 GLN A C 1
ATOM 829 O O . GLN A 1 104 ? -15.791 -6.780 -12.739 1.00 84.81 104 GLN A O 1
ATOM 834 N N . TYR A 1 105 ? -14.457 -7.374 -14.457 1.00 85.25 105 TYR A N 1
ATOM 835 C CA . TYR A 1 105 ? -13.721 -6.115 -14.522 1.00 85.25 105 TYR A CA 1
ATOM 836 C C . TYR A 1 105 ? -14.436 -5.121 -15.434 1.00 85.25 105 TYR A C 1
ATOM 838 O O . TYR A 1 105 ? -14.684 -5.409 -16.604 1.00 85.25 105 TYR A O 1
ATOM 846 N N . LEU A 1 106 ? -14.726 -3.937 -14.902 1.00 83.94 106 LEU A N 1
ATOM 847 C CA . LEU A 1 106 ? -15.314 -2.824 -15.634 1.00 83.94 106 LEU A CA 1
ATOM 848 C C . LEU A 1 106 ? -14.329 -1.656 -15.650 1.00 83.94 106 LEU A C 1
ATOM 850 O O . LEU A 1 106 ? -13.840 -1.259 -14.586 1.00 83.94 106 LEU A O 1
ATOM 854 N N . PRO A 1 107 ? -14.026 -1.084 -16.826 1.00 78.75 107 PRO A N 1
ATOM 855 C CA . PRO A 1 107 ? -13.059 -0.014 -16.899 1.00 78.75 107 PRO A CA 1
ATOM 856 C C . PRO A 1 107 ? -13.584 1.271 -16.270 1.00 78.75 107 PRO A C 1
ATOM 858 O O . PRO A 1 107 ? -14.665 1.746 -16.606 1.00 78.75 107 PRO A O 1
ATOM 861 N N . CYS A 1 108 ? -12.782 1.872 -15.395 1.00 76.00 108 CYS A N 1
ATOM 862 C CA . CYS A 1 108 ? -12.907 3.280 -15.065 1.00 76.00 108 CYS A CA 1
ATOM 863 C C . CYS A 1 108 ? -12.059 4.058 -16.078 1.00 76.00 108 CYS A C 1
ATOM 865 O O . CYS A 1 108 ? -10.898 3.728 -16.312 1.00 76.00 108 CYS A O 1
ATOM 867 N N . HIS A 1 109 ? -12.609 5.107 -16.692 1.00 76.81 109 HIS A N 1
ATOM 868 C CA . HIS A 1 109 ? -11.890 5.949 -17.662 1.00 76.81 109 HIS A CA 1
ATOM 869 C C . HIS A 1 109 ? -10.805 6.843 -17.021 1.00 76.81 109 HIS A C 1
ATOM 871 O O . HIS A 1 109 ? -10.364 7.826 -17.617 1.00 76.81 109 HIS A O 1
ATOM 877 N N . SER A 1 110 ? -10.362 6.489 -15.817 1.00 78.94 110 SER A N 1
ATOM 878 C CA . SER A 1 110 ? -9.363 7.183 -15.019 1.00 78.94 110 SER A CA 1
ATOM 879 C C . SER A 1 110 ? -8.111 6.322 -14.892 1.00 78.94 110 SER A C 1
ATOM 881 O O . SER A 1 110 ? -8.176 5.100 -14.749 1.00 78.94 110 SER A O 1
ATOM 883 N N . LYS A 1 111 ? -6.952 6.978 -14.916 1.00 84.12 111 LYS A N 1
ATOM 884 C CA . LYS A 1 111 ? -5.649 6.350 -14.681 1.00 84.12 111 LYS A CA 1
ATOM 885 C C . LYS A 1 111 ? -5.036 6.933 -13.423 1.00 84.12 111 LYS A C 1
ATOM 887 O O . LYS A 1 111 ? -5.237 8.111 -13.138 1.00 84.12 111 LYS A O 1
ATOM 892 N N . SER A 1 112 ? -4.257 6.131 -12.714 1.00 88.81 112 SER A N 1
ATOM 893 C CA . SER A 1 112 ? -3.512 6.580 -11.539 1.00 88.81 112 SER A CA 1
ATOM 894 C C . SER A 1 112 ? -2.087 6.044 -11.566 1.00 88.81 112 SER A C 1
ATOM 896 O O . SER A 1 112 ? -1.720 5.268 -12.448 1.00 88.81 112 SER A O 1
ATOM 898 N N . THR A 1 113 ? -1.282 6.491 -10.612 1.00 91.88 113 THR A N 1
ATOM 899 C CA . THR A 1 113 ? 0.050 5.961 -10.329 1.00 91.88 113 THR A CA 1
ATOM 900 C C . THR A 1 113 ? 0.118 5.542 -8.866 1.00 91.88 113 THR A C 1
ATOM 902 O O . THR A 1 113 ? -0.696 5.963 -8.040 1.00 91.88 113 THR A O 1
ATOM 905 N N . GLN A 1 114 ? 1.103 4.714 -8.521 1.00 92.19 114 GLN A N 1
ATOM 906 C CA . GLN A 1 114 ? 1.279 4.278 -7.135 1.00 92.19 114 GLN A CA 1
ATOM 907 C C . GLN A 1 114 ? 1.638 5.467 -6.240 1.00 92.19 114 GLN A C 1
ATOM 909 O O . GLN A 1 114 ? 1.148 5.571 -5.118 1.00 92.19 114 GLN A O 1
ATOM 914 N N . LEU A 1 115 ? 2.433 6.403 -6.775 1.00 92.75 115 LEU A N 1
ATOM 915 C CA . LEU A 1 115 ? 2.778 7.643 -6.088 1.00 92.75 115 LEU A CA 1
ATOM 916 C C . LEU A 1 115 ? 1.540 8.503 -5.801 1.00 92.75 115 LEU A C 1
ATOM 918 O O . LEU A 1 115 ? 1.384 8.979 -4.682 1.00 92.75 115 LEU A O 1
ATOM 922 N N . ALA A 1 116 ? 0.637 8.657 -6.775 1.00 89.88 116 ALA A N 1
ATOM 923 C CA . ALA A 1 116 ? -0.586 9.433 -6.588 1.00 89.88 116 ALA A CA 1
ATOM 924 C C . ALA A 1 116 ? -1.499 8.814 -5.516 1.00 89.88 116 ALA A C 1
ATOM 926 O O . ALA A 1 116 ? -2.084 9.534 -4.709 1.00 89.88 116 ALA A O 1
ATOM 927 N N . PHE A 1 117 ? -1.584 7.482 -5.455 1.00 87.50 117 PHE A N 1
ATOM 928 C CA . PHE A 1 117 ? -2.320 6.792 -4.394 1.00 87.50 117 PHE A CA 1
ATOM 929 C C . PHE A 1 117 ? -1.699 6.948 -3.023 1.00 87.50 117 PHE A C 1
ATOM 931 O O . PHE A 1 117 ? -2.418 7.227 -2.065 1.00 87.50 117 PHE A O 1
ATOM 938 N N . PHE A 1 118 ? -0.383 6.809 -2.932 1.00 89.88 118 PHE A N 1
ATOM 939 C CA . PHE A 1 118 ? 0.332 7.063 -1.697 1.00 89.88 118 PHE A CA 1
ATOM 940 C C . PHE A 1 118 ? 0.061 8.486 -1.187 1.00 89.88 118 PHE A C 1
ATOM 942 O O . PHE A 1 118 ? -0.391 8.659 -0.056 1.00 89.88 118 PHE A O 1
ATOM 949 N N . GLN A 1 119 ? 0.242 9.493 -2.046 1.00 88.19 119 GLN A N 1
ATOM 950 C CA . GLN A 1 119 ? -0.007 10.894 -1.704 1.00 88.19 119 GLN A CA 1
ATOM 951 C C . GLN A 1 119 ? -1.458 11.117 -1.273 1.00 88.19 119 GLN A C 1
ATOM 953 O O . GLN A 1 119 ? -1.699 11.702 -0.223 1.00 88.19 119 GLN A O 1
ATOM 958 N N . SER A 1 120 ? -2.429 10.595 -2.028 1.00 83.25 120 SER A N 1
ATOM 959 C CA . SER A 1 120 ? -3.845 10.727 -1.679 1.00 83.25 120 SER A CA 1
ATOM 960 C C . SER A 1 120 ? -4.170 10.100 -0.322 1.00 83.25 120 SER A C 1
ATOM 962 O O . SER A 1 120 ? -4.930 10.688 0.445 1.00 83.25 120 SER A O 1
ATOM 964 N N . ALA A 1 121 ? -3.618 8.925 -0.013 1.00 82.56 121 ALA A N 1
ATOM 965 C CA . ALA A 1 121 ? -3.875 8.242 1.249 1.00 82.56 121 ALA A CA 1
ATOM 966 C C . ALA A 1 121 ? -3.285 9.006 2.443 1.00 82.56 121 ALA A C 1
ATOM 968 O O . ALA A 1 121 ? -3.974 9.198 3.445 1.00 82.56 121 ALA A O 1
ATOM 969 N N . VAL A 1 122 ? -2.042 9.481 2.320 1.00 83.81 122 VAL A N 1
ATOM 970 C CA . VAL A 1 122 ? -1.352 10.226 3.384 1.00 83.81 122 VAL A CA 1
ATOM 971 C C . VAL A 1 122 ? -1.976 11.611 3.584 1.00 83.81 122 VAL A C 1
ATOM 973 O O . VAL A 1 122 ? -2.220 12.016 4.718 1.00 83.81 122 VAL A O 1
ATOM 976 N N . SER A 1 123 ? -2.310 12.330 2.508 1.00 78.81 123 SER A N 1
ATOM 977 C CA . SER A 1 123 ? -2.947 13.651 2.602 1.00 78.81 123 SER A CA 1
ATOM 978 C C . SER A 1 123 ? -4.362 13.593 3.187 1.00 78.81 123 SER A C 1
ATOM 980 O O . SER A 1 123 ? -4.754 14.495 3.924 1.00 78.81 123 SER A O 1
ATOM 982 N N . ASN A 1 124 ? -5.131 12.531 2.924 1.00 70.38 124 ASN A N 1
ATOM 983 C CA . ASN A 1 124 ? -6.470 12.374 3.504 1.00 70.38 124 ASN A CA 1
ATOM 984 C C . ASN A 1 124 ? -6.437 12.097 5.019 1.00 70.38 124 ASN A C 1
ATOM 986 O O . ASN A 1 124 ? -7.376 12.475 5.723 1.00 70.38 124 ASN A O 1
ATOM 990 N N . GLY A 1 125 ? -5.346 11.521 5.540 1.00 59.44 125 GLY A N 1
ATOM 991 C CA . GLY A 1 125 ? -5.150 11.284 6.975 1.00 59.44 125 GLY A CA 1
ATOM 992 C C . GLY A 1 125 ? -5.139 12.557 7.838 1.00 59.44 125 GLY A C 1
ATOM 993 O O . GLY A 1 125 ? -5.467 12.494 9.023 1.00 59.44 125 GLY A O 1
ATOM 994 N N . ALA A 1 126 ? -4.850 13.727 7.248 1.00 55.91 126 ALA A N 1
ATOM 995 C CA . ALA A 1 126 ? -4.858 15.030 7.932 1.00 55.91 126 ALA A CA 1
ATOM 996 C C . ALA A 1 126 ? -6.253 15.564 8.281 1.00 55.91 126 ALA A C 1
ATOM 998 O O . ALA A 1 126 ? -6.385 16.436 9.138 1.00 55.91 126 ALA A O 1
ATOM 999 N N . SER A 1 127 ? -7.302 15.099 7.601 1.00 55.97 127 SER A N 1
ATOM 1000 C CA . SER A 1 127 ? -8.577 15.830 7.562 1.00 55.97 127 SER A CA 1
ATOM 1001 C C . SER A 1 127 ? -9.494 15.586 8.770 1.00 55.97 127 SER A C 1
ATOM 1003 O O . SER A 1 127 ? -10.624 16.081 8.796 1.00 55.97 127 SER A O 1
ATOM 1005 N N . PHE A 1 128 ? -9.050 14.844 9.792 1.00 60.28 128 PHE A N 1
ATOM 1006 C CA . PHE A 1 128 ? -9.934 14.398 10.870 1.00 60.28 128 PHE A CA 1
ATOM 1007 C C . PHE A 1 128 ? -9.826 15.225 12.143 1.00 60.28 128 PHE A C 1
ATOM 1009 O O . PHE A 1 128 ? -8.804 15.261 12.825 1.00 60.28 128 PHE A O 1
ATOM 1016 N N . LYS A 1 129 ? -10.964 15.814 12.530 1.00 55.91 129 LYS A N 1
ATOM 1017 C CA . LYS A 1 129 ? -11.173 16.268 13.904 1.00 55.91 129 LYS A CA 1
ATOM 1018 C C . LYS A 1 129 ? -11.205 15.042 14.824 1.00 55.91 129 LYS A C 1
ATOM 1020 O O . LYS A 1 129 ? -11.951 14.103 14.533 1.00 55.91 129 LYS A O 1
ATOM 1025 N N . PRO A 1 130 ? -10.455 15.043 15.938 1.00 55.97 130 PRO A N 1
ATOM 1026 C CA . PRO A 1 130 ? -10.552 13.991 16.939 1.00 55.97 130 PRO A CA 1
ATOM 1027 C C . PRO A 1 130 ? -12.008 13.816 17.381 1.00 55.97 130 PRO A C 1
ATOM 1029 O O . PRO A 1 130 ? -12.666 14.791 17.750 1.00 55.97 130 PRO A O 1
ATOM 1032 N N . LEU A 1 131 ? -12.518 12.585 17.339 1.00 54.62 131 LEU A N 1
ATOM 1033 C CA . LEU A 1 131 ? -13.827 12.277 17.908 1.00 54.62 131 LEU A CA 1
ATOM 1034 C C . LEU A 1 131 ? -13.718 12.343 19.436 1.00 54.62 131 LEU A C 1
ATOM 1036 O O . LEU A 1 131 ? -12.840 11.714 20.032 1.00 54.62 131 LEU A O 1
ATOM 1040 N N . ASP A 1 132 ? -14.601 13.112 20.071 1.00 52.62 132 ASP A N 1
ATOM 1041 C CA . ASP A 1 132 ? -14.692 13.167 21.528 1.00 52.62 132 ASP A CA 1
ATOM 1042 C C . ASP A 1 132 ? -15.477 11.957 22.045 1.00 52.62 132 ASP A C 1
ATOM 1044 O O . ASP A 1 132 ? -16.694 12.002 22.211 1.00 52.62 132 ASP A O 1
ATOM 1048 N N . ILE A 1 133 ? -14.773 10.838 22.215 1.00 59.56 133 ILE A N 1
ATOM 1049 C CA . ILE A 1 133 ? -15.336 9.598 22.748 1.00 59.56 133 ILE A CA 1
ATOM 1050 C C . ILE A 1 133 ? -14.943 9.505 24.225 1.00 59.56 133 ILE A C 1
ATOM 1052 O O . ILE A 1 133 ? -13.768 9.337 24.554 1.00 59.56 133 ILE A O 1
ATOM 1056 N N . SER A 1 134 ? -15.933 9.615 25.114 1.00 50.81 134 SER A N 1
ATOM 1057 C CA . SER A 1 134 ? -15.748 9.735 26.569 1.00 50.81 134 SER A CA 1
ATOM 1058 C C . SER A 1 134 ? -15.060 8.536 27.235 1.00 50.81 134 SER A C 1
ATOM 1060 O O . SER A 1 134 ? -14.498 8.688 28.316 1.00 50.81 134 SER A O 1
ATOM 1062 N N . CYS A 1 135 ? -15.060 7.359 26.601 1.00 53.00 135 CYS A N 1
ATOM 1063 C CA . CYS A 1 135 ? -14.428 6.144 27.123 1.00 53.00 135 CYS A CA 1
ATOM 1064 C C . CYS A 1 135 ? -12.963 5.941 26.687 1.00 53.00 135 CYS A C 1
ATOM 1066 O O . CYS A 1 135 ? -12.327 4.991 27.139 1.00 53.00 135 CYS A O 1
ATOM 1068 N N . ILE A 1 136 ? -12.395 6.817 25.847 1.00 57.09 136 ILE A N 1
ATOM 1069 C CA . ILE A 1 136 ? -11.010 6.693 25.366 1.00 57.09 136 ILE A CA 1
ATOM 1070 C C . ILE A 1 136 ? -10.091 7.635 26.160 1.00 57.09 136 ILE A C 1
ATOM 1072 O O . ILE A 1 136 ? -10.081 8.847 25.947 1.00 57.09 136 ILE A O 1
ATOM 1076 N N . SER A 1 137 ? -9.272 7.071 27.056 1.00 56.03 137 SER A N 1
ATOM 1077 C CA . SER A 1 137 ? -8.358 7.829 27.933 1.00 56.03 137 SER A CA 1
ATOM 1078 C C . SER A 1 137 ? -7.221 8.535 27.179 1.00 56.03 137 SER A C 1
ATOM 1080 O O . SER A 1 137 ? -6.811 9.634 27.555 1.00 56.03 137 SER A O 1
ATOM 1082 N N . LYS A 1 138 ? -6.733 7.941 26.081 1.00 59.91 138 LYS A N 1
ATOM 1083 C CA . LYS A 1 138 ? -5.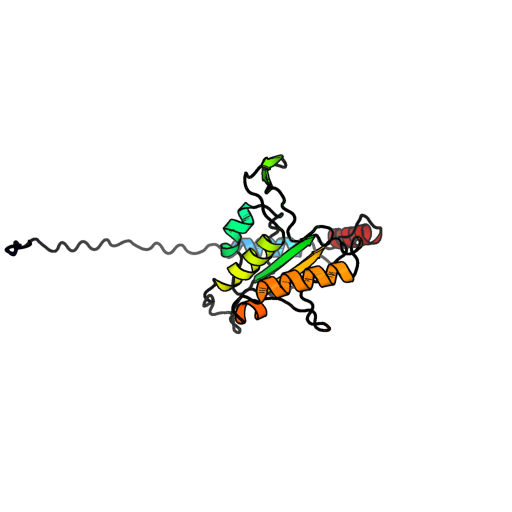799 8.561 25.131 1.00 59.91 138 LYS A CA 1
ATOM 1084 C C . LYS A 1 138 ? -6.501 8.766 23.801 1.00 59.91 138 LYS A C 1
ATOM 1086 O O . LYS A 1 138 ? -6.549 7.850 22.988 1.00 59.91 138 LYS A O 1
ATOM 1091 N N . LYS A 1 139 ? -7.038 9.964 23.573 1.00 58.94 139 LYS A N 1
ATOM 1092 C CA . LYS A 1 139 ? -7.637 10.322 22.283 1.00 58.94 139 LYS A CA 1
ATOM 1093 C C . LYS A 1 139 ? -6.559 10.232 21.199 1.00 58.94 139 LYS A C 1
ATOM 1095 O O . LYS A 1 139 ? -5.611 11.025 21.252 1.00 58.94 139 LYS A O 1
ATOM 1100 N N . PRO A 1 140 ? -6.662 9.299 20.242 1.00 60.72 140 PRO A N 1
ATOM 1101 C CA . PRO A 1 140 ? -5.748 9.317 19.122 1.00 60.72 140 PRO A CA 1
ATOM 1102 C C . PRO A 1 140 ? -5.997 10.603 18.331 1.00 60.72 140 PRO A C 1
ATOM 1104 O O . PRO A 1 140 ? -7.133 11.071 18.212 1.00 60.72 140 PRO A O 1
ATOM 1107 N N . ARG A 1 141 ? -4.914 11.243 17.893 1.00 64.44 141 ARG A N 1
ATOM 1108 C CA . ARG A 1 141 ? -4.966 12.582 17.290 1.00 64.44 141 ARG A CA 1
ATOM 1109 C C . ARG A 1 141 ? -5.039 12.539 15.767 1.00 64.44 141 ARG A C 1
ATOM 1111 O O . ARG A 1 141 ? -5.482 13.514 15.176 1.00 64.44 141 ARG A O 1
ATOM 1118 N N . HIS A 1 142 ? -4.626 11.428 15.166 1.00 69.44 142 HIS A N 1
ATOM 1119 C CA . HIS A 1 142 ? -4.532 11.219 13.724 1.00 69.44 142 HIS A CA 1
ATOM 112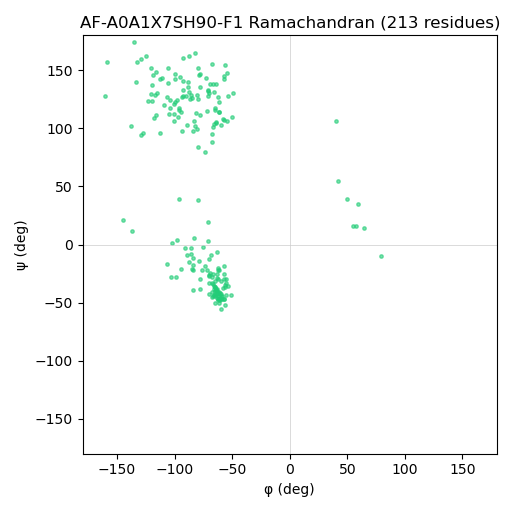0 C C . HIS A 1 142 ? -4.531 9.718 13.414 1.00 69.44 142 HIS A C 1
ATOM 1122 O O . HIS A 1 142 ? -4.170 8.913 14.275 1.00 69.44 142 HIS A O 1
ATOM 1128 N N . SER A 1 143 ? -4.916 9.348 12.191 1.00 77.06 143 SER A N 1
ATOM 1129 C CA . SER A 1 143 ? -4.681 7.998 11.674 1.00 77.06 143 SER A CA 1
ATOM 1130 C C . SER A 1 143 ? -3.186 7.746 11.473 1.00 77.06 143 SER A C 1
ATOM 1132 O O . SER A 1 143 ? -2.418 8.685 11.262 1.00 77.06 143 SER A O 1
ATOM 1134 N N . MET A 1 144 ? -2.784 6.477 11.503 1.00 84.88 144 MET A N 1
ATOM 1135 C CA . MET A 1 144 ? -1.429 6.058 11.141 1.00 84.88 144 MET A CA 1
ATOM 1136 C C . MET A 1 144 ? -1.424 5.370 9.777 1.00 84.88 144 MET A C 1
ATOM 1138 O O . MET A 1 144 ? -2.412 4.749 9.380 1.00 84.88 144 MET A O 1
ATOM 1142 N N . HIS A 1 145 ? -0.301 5.453 9.074 1.00 88.25 145 HIS A N 1
ATOM 1143 C CA . HIS A 1 145 ? -0.086 4.841 7.771 1.00 88.25 145 HIS A CA 1
ATOM 1144 C C . HIS A 1 145 ? 1.135 3.923 7.827 1.00 88.25 145 HIS A C 1
ATOM 1146 O O . HIS A 1 145 ? 2.236 4.350 8.169 1.00 88.25 145 HIS A O 1
ATOM 1152 N N . LEU A 1 146 ? 0.931 2.658 7.473 1.00 92.00 146 LEU A N 1
ATOM 1153 C CA . LEU A 1 146 ? 1.984 1.675 7.255 1.00 92.00 146 LEU A CA 1
ATOM 1154 C C . LEU A 1 146 ? 2.147 1.478 5.750 1.00 92.00 146 LEU A C 1
ATOM 1156 O O . LEU A 1 146 ? 1.176 1.135 5.075 1.00 92.00 146 LEU A O 1
ATOM 1160 N N . VAL A 1 147 ? 3.353 1.671 5.220 1.00 93.75 147 VAL A N 1
ATOM 1161 C CA . VAL A 1 147 ? 3.627 1.433 3.798 1.00 93.75 147 VAL A CA 1
ATOM 1162 C C . VAL A 1 147 ? 4.220 0.041 3.636 1.00 93.75 147 VAL A C 1
ATOM 1164 O O . VAL A 1 147 ? 5.308 -0.240 4.125 1.00 93.75 147 VAL A O 1
ATOM 1167 N N . LEU A 1 148 ? 3.506 -0.836 2.938 1.00 94.25 148 LEU A N 1
ATOM 1168 C CA . LEU A 1 148 ? 3.899 -2.218 2.697 1.00 94.25 148 LEU A CA 1
ATOM 1169 C C . LEU A 1 148 ? 4.392 -2.378 1.255 1.00 94.25 148 LEU A C 1
ATOM 1171 O O . LEU A 1 148 ? 3.611 -2.277 0.308 1.00 94.25 148 LEU A O 1
ATOM 1175 N N . GLY A 1 149 ? 5.685 -2.638 1.075 1.00 94.31 149 GLY A N 1
ATOM 1176 C CA . GLY A 1 149 ? 6.298 -2.854 -0.233 1.00 94.31 149 GLY A CA 1
ATOM 1177 C C . GLY A 1 149 ? 6.259 -4.324 -0.641 1.00 94.31 149 GLY A C 1
ATOM 1178 O O . GLY A 1 149 ? 7.055 -5.115 -0.164 1.00 94.31 149 GLY A O 1
ATOM 1179 N N . THR A 1 150 ? 5.353 -4.699 -1.535 1.00 93.12 150 THR A N 1
ATOM 1180 C CA . THR A 1 150 ? 5.196 -6.067 -2.058 1.00 93.12 150 THR A CA 1
ATOM 1181 C C . THR A 1 150 ? 6.174 -6.387 -3.188 1.00 93.12 150 THR A C 1
ATOM 1183 O O . THR A 1 150 ? 6.733 -5.479 -3.802 1.00 93.12 150 THR A O 1
ATOM 1186 N N . HIS A 1 151 ? 6.323 -7.676 -3.519 1.00 92.44 151 HIS A N 1
ATOM 1187 C CA . HIS A 1 151 ? 7.231 -8.165 -4.567 1.00 92.44 151 HIS A CA 1
ATOM 1188 C C . HIS A 1 151 ? 8.701 -7.799 -4.334 1.00 92.44 151 HIS A C 1
ATOM 1190 O O . HIS A 1 151 ? 9.438 -7.510 -5.282 1.00 92.44 151 HIS A O 1
ATOM 1196 N N . TYR A 1 152 ? 9.122 -7.780 -3.069 1.00 91.62 152 TYR A N 1
ATOM 1197 C CA . TYR A 1 152 ? 10.504 -7.474 -2.720 1.00 91.62 152 TYR A CA 1
ATOM 1198 C C . TYR A 1 152 ? 11.506 -8.461 -3.352 1.00 91.62 152 TYR A C 1
ATOM 1200 O O . TYR A 1 152 ? 12.576 -8.060 -3.796 1.00 91.62 152 TYR A O 1
ATOM 1208 N N . ASP A 1 153 ? 11.099 -9.717 -3.541 1.00 89.31 153 ASP A N 1
ATOM 1209 C CA . ASP A 1 153 ? 11.834 -10.781 -4.233 1.00 89.31 153 ASP A CA 1
ATOM 1210 C C . ASP A 1 153 ? 12.216 -10.448 -5.686 1.00 89.31 153 ASP A C 1
ATOM 1212 O O . ASP A 1 153 ? 13.100 -11.085 -6.258 1.00 89.31 153 ASP A O 1
ATOM 1216 N N . LYS A 1 154 ? 11.557 -9.455 -6.291 1.00 91.25 154 LYS A N 1
ATOM 1217 C CA . LYS A 1 154 ? 11.770 -9.042 -7.685 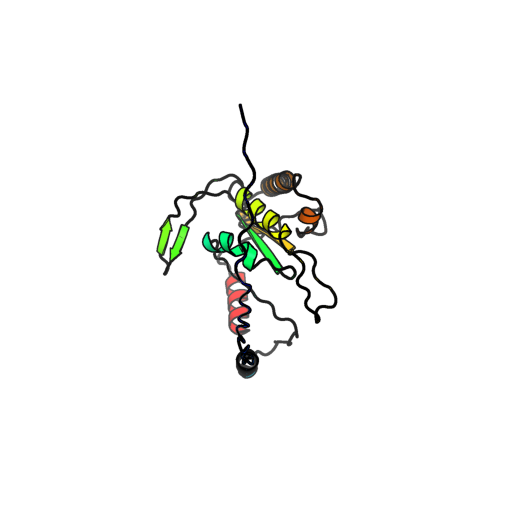1.00 91.25 154 LYS A CA 1
ATOM 1218 C C . LYS A 1 154 ? 12.600 -7.772 -7.824 1.00 91.25 154 LYS A C 1
ATOM 1220 O O . LYS A 1 154 ? 12.787 -7.303 -8.947 1.00 91.25 154 LYS A O 1
ATOM 1225 N N . VAL A 1 155 ? 13.058 -7.183 -6.723 1.00 92.81 155 VAL A N 1
ATOM 1226 C CA . VAL A 1 155 ? 13.778 -5.908 -6.734 1.00 92.81 155 VAL A CA 1
ATOM 1227 C C . VAL A 1 155 ? 15.086 -5.984 -5.964 1.00 92.81 155 VAL A C 1
ATOM 1229 O O . VAL A 1 155 ? 15.297 -6.856 -5.132 1.00 92.81 155 VAL A O 1
ATOM 1232 N N . SER A 1 156 ? 15.982 -5.049 -6.266 1.00 93.75 156 SER A N 1
ATOM 1233 C CA . SER A 1 156 ? 17.229 -4.867 -5.522 1.00 93.75 156 SER A CA 1
ATOM 1234 C C . SER A 1 156 ? 17.063 -3.837 -4.403 1.00 93.75 156 SER A C 1
ATOM 1236 O O . SER A 1 156 ? 16.204 -2.956 -4.494 1.00 93.75 156 SER A O 1
ATOM 1238 N N . ASP A 1 157 ? 17.958 -3.857 -3.415 1.00 92.06 157 ASP A N 1
ATOM 1239 C CA . ASP A 1 157 ? 18.037 -2.828 -2.366 1.00 92.06 157 ASP A CA 1
ATOM 1240 C C . ASP A 1 157 ? 18.182 -1.413 -2.944 1.00 92.06 157 ASP A C 1
ATOM 1242 O O . ASP A 1 157 ? 17.667 -0.447 -2.384 1.00 92.06 157 ASP A O 1
ATOM 1246 N N . ALA A 1 158 ? 18.861 -1.272 -4.090 1.00 93.75 158 ALA A N 1
ATOM 1247 C CA . ALA A 1 158 ? 18.993 0.012 -4.775 1.00 93.75 158 ALA A CA 1
ATOM 1248 C C . ALA A 1 158 ? 17.634 0.526 -5.276 1.00 93.75 158 ALA A C 1
ATOM 1250 O O . ALA A 1 158 ? 17.316 1.699 -5.099 1.00 93.75 158 ALA A O 1
ATOM 1251 N N . THR A 1 159 ? 16.809 -0.360 -5.840 1.00 93.44 159 THR A N 1
ATOM 1252 C CA . THR A 1 159 ? 15.438 -0.043 -6.267 1.00 93.44 159 THR A CA 1
ATOM 1253 C C . THR A 1 159 ? 14.540 0.283 -5.073 1.00 93.44 159 THR A C 1
ATOM 1255 O O . THR A 1 159 ? 13.706 1.182 -5.161 1.00 93.44 159 THR A O 1
ATOM 1258 N N . LEU A 1 160 ? 14.701 -0.425 -3.949 1.00 94.06 160 LEU A N 1
ATOM 1259 C CA . LEU A 1 160 ? 13.978 -0.113 -2.716 1.00 94.06 160 LEU A CA 1
ATOM 1260 C C . LEU A 1 160 ? 14.326 1.300 -2.226 1.00 94.06 160 LEU A C 1
ATOM 1262 O O . LEU A 1 160 ? 13.420 2.106 -2.027 1.00 94.06 160 LEU A O 1
ATOM 1266 N N . LYS A 1 161 ? 15.621 1.628 -2.127 1.00 93.31 161 LYS A N 1
ATOM 1267 C CA . LYS A 1 161 ? 16.092 2.963 -1.726 1.00 93.31 161 LYS A CA 1
ATOM 1268 C C . LYS A 1 161 ? 15.594 4.061 -2.657 1.00 93.31 161 LYS A C 1
ATOM 1270 O O . LYS A 1 161 ? 15.106 5.078 -2.186 1.00 93.31 161 LYS A O 1
ATOM 1275 N N . GLU A 1 162 ? 15.648 3.849 -3.972 1.00 94.50 162 GLU A N 1
ATOM 1276 C CA . GLU A 1 162 ? 15.104 4.803 -4.947 1.00 94.50 162 GLU A CA 1
ATOM 1277 C C . GLU A 1 162 ? 13.624 5.108 -4.671 1.00 94.50 162 GLU A C 1
ATOM 1279 O O . GLU A 1 162 ? 13.202 6.265 -4.686 1.00 94.50 162 GLU A O 1
ATOM 1284 N N . LYS A 1 163 ? 12.825 4.079 -4.374 1.00 94.44 163 LYS A N 1
ATOM 1285 C CA . LYS A 1 163 ? 11.409 4.258 -4.041 1.00 94.44 163 LYS A CA 1
ATOM 1286 C C . LYS A 1 163 ? 11.215 5.008 -2.740 1.00 94.44 163 LYS A C 1
ATOM 1288 O O . LYS A 1 163 ? 10.362 5.890 -2.699 1.00 94.44 163 LYS A O 1
ATOM 1293 N N . GLU A 1 164 ? 11.980 4.677 -1.707 1.00 93.62 164 GLU A N 1
ATOM 1294 C CA . GLU A 1 164 ? 11.932 5.409 -0.443 1.00 93.62 164 GLU A CA 1
ATOM 1295 C C . GLU A 1 164 ? 12.219 6.892 -0.648 1.00 93.62 164 GLU A C 1
ATOM 1297 O O . GLU A 1 164 ? 11.441 7.722 -0.187 1.00 93.62 164 GLU A O 1
ATOM 1302 N N . GLU A 1 165 ? 13.259 7.227 -1.411 1.00 93.38 165 GLU A N 1
ATOM 1303 C CA . GLU A 1 165 ? 13.602 8.613 -1.726 1.00 93.38 165 GLU A CA 1
ATOM 1304 C C . GLU A 1 165 ? 12.480 9.325 -2.489 1.00 93.38 165 GLU A C 1
ATOM 1306 O O . GLU A 1 165 ? 12.149 10.469 -2.170 1.00 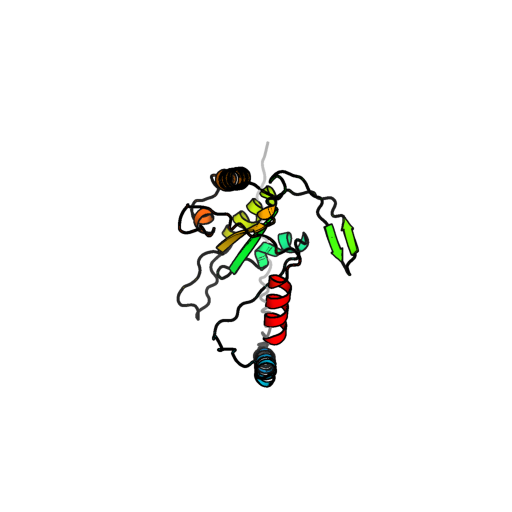93.38 165 GLU A O 1
ATOM 1311 N N . ILE A 1 166 ? 11.833 8.655 -3.451 1.00 94.38 166 ILE A N 1
ATOM 1312 C CA . ILE A 1 166 ? 10.673 9.208 -4.169 1.00 94.38 166 ILE A CA 1
ATOM 1313 C C . ILE A 1 166 ? 9.525 9.507 -3.197 1.00 94.38 166 ILE A C 1
ATOM 1315 O O . ILE A 1 166 ? 8.951 10.599 -3.240 1.00 94.38 166 ILE A O 1
ATOM 1319 N N . LEU A 1 167 ? 9.184 8.560 -2.319 1.00 92.75 167 LEU A N 1
ATOM 1320 C CA . LEU A 1 167 ? 8.107 8.736 -1.347 1.00 92.75 167 LEU A CA 1
ATOM 1321 C C . LEU A 1 167 ? 8.450 9.847 -0.346 1.00 92.75 167 LEU A C 1
ATOM 1323 O O . LEU A 1 167 ? 7.661 10.779 -0.202 1.00 92.75 167 LEU A O 1
ATOM 1327 N N . LYS A 1 168 ? 9.638 9.822 0.273 1.00 90.44 168 LYS A N 1
ATOM 1328 C CA . LYS A 1 168 ? 10.119 10.863 1.201 1.00 90.44 168 LYS A CA 1
ATOM 1329 C C . LYS A 1 168 ? 10.130 12.244 0.550 1.00 90.44 168 LYS A C 1
ATOM 1331 O O . LYS A 1 168 ? 9.574 13.191 1.105 1.00 90.44 168 LYS A O 1
ATOM 1336 N N . SER A 1 169 ? 10.654 12.351 -0.670 1.00 91.19 169 SER A N 1
ATOM 1337 C CA . SER A 1 169 ? 10.649 13.601 -1.437 1.00 91.19 169 SER A CA 1
ATOM 1338 C C . SER A 1 169 ? 9.232 14.101 -1.693 1.00 91.19 169 SER A C 1
ATOM 1340 O O . SER A 1 169 ? 8.959 15.286 -1.511 1.00 91.19 169 SER A O 1
ATOM 1342 N N . SER A 1 170 ? 8.301 13.211 -2.048 1.00 88.81 170 SER A N 1
ATOM 1343 C CA . SER A 1 170 ? 6.901 13.583 -2.273 1.00 88.81 170 SER A CA 1
ATOM 1344 C C . SER A 1 170 ? 6.226 14.146 -1.014 1.00 88.81 170 SER A C 1
ATOM 1346 O O . SER A 1 170 ? 5.373 15.030 -1.111 1.00 88.81 170 SER A O 1
ATOM 1348 N N . MET A 1 171 ? 6.663 13.697 0.166 1.00 85.50 171 MET A N 1
ATOM 1349 C CA . MET A 1 171 ? 6.152 14.132 1.467 1.00 85.50 171 MET A CA 1
ATOM 1350 C C . MET A 1 171 ? 6.841 15.361 2.040 1.00 85.50 171 MET A C 1
ATOM 1352 O O . MET A 1 171 ? 6.307 15.966 2.963 1.00 85.50 171 MET A O 1
ATOM 1356 N N . SER A 1 172 ? 7.999 15.754 1.511 1.00 82.50 172 SER A N 1
ATOM 1357 C CA . SER A 1 172 ? 8.732 16.935 1.990 1.00 82.50 172 SER A CA 1
ATOM 1358 C C . SER A 1 172 ? 7.895 18.221 1.931 1.00 82.50 172 SER A C 1
ATOM 1360 O O . SER A 1 172 ? 8.115 19.145 2.708 1.00 82.50 172 SER A O 1
ATOM 1362 N N . SER A 1 173 ? 6.904 18.252 1.033 1.00 75.25 173 SER A N 1
ATOM 1363 C CA . SER A 1 173 ? 5.939 19.343 0.880 1.00 75.25 173 SER A CA 1
ATOM 1364 C C . SER A 1 173 ? 4.741 19.274 1.838 1.00 75.25 173 SER A C 1
ATOM 1366 O O . SER A 1 173 ? 3.984 20.240 1.929 1.00 75.25 173 SER A O 1
ATOM 1368 N N . LEU A 1 174 ? 4.550 18.153 2.544 1.00 74.50 174 LEU A N 1
ATOM 1369 C CA . LEU A 1 174 ? 3.464 17.972 3.505 1.00 74.50 174 LEU A CA 1
ATOM 1370 C C . LEU A 1 174 ? 3.787 18.650 4.837 1.00 74.50 174 LEU A C 1
ATOM 1372 O O . LEU A 1 174 ? 4.945 18.755 5.246 1.00 74.50 174 LEU A O 1
ATOM 1376 N N . GLU A 1 175 ? 2.736 19.059 5.546 1.00 72.38 175 GLU A N 1
ATOM 1377 C CA . GLU A 1 175 ? 2.844 19.598 6.901 1.00 72.38 175 GLU A CA 1
ATOM 1378 C C . GLU A 1 175 ? 3.534 18.585 7.832 1.00 72.38 175 GLU A C 1
ATOM 1380 O O . GLU A 1 175 ? 3.306 17.379 7.745 1.00 72.38 175 GLU A O 1
ATOM 1385 N N . SER A 1 176 ? 4.371 19.058 8.758 1.00 74.94 176 SER A N 1
ATOM 1386 C CA . SER A 1 176 ? 5.211 18.184 9.594 1.00 74.94 176 SER A CA 1
ATOM 1387 C C . SER A 1 176 ? 4.420 17.153 10.409 1.00 74.94 176 SER A C 1
ATOM 1389 O O . SER A 1 176 ? 4.910 16.055 10.660 1.00 74.94 176 SER A O 1
ATOM 1391 N N . TYR A 1 177 ? 3.176 17.455 10.793 1.00 71.00 177 TYR A N 1
ATOM 1392 C CA . TYR A 1 177 ? 2.338 16.486 11.502 1.00 71.00 177 TYR A CA 1
ATOM 1393 C C . TYR A 1 177 ? 1.885 15.319 10.613 1.00 71.00 177 TYR A C 1
ATOM 1395 O O . TYR A 1 177 ? 1.674 14.233 11.140 1.00 71.00 177 TYR A O 1
ATOM 1403 N N . LEU A 1 178 ? 1.768 15.506 9.292 1.00 72.75 178 LEU A N 1
ATOM 1404 C CA . LEU A 1 178 ? 1.446 14.428 8.351 1.00 72.75 178 LEU A CA 1
ATOM 1405 C C . LEU A 1 178 ? 2.601 13.442 8.206 1.00 72.75 178 LEU A C 1
ATOM 1407 O O . LEU A 1 178 ? 2.371 12.245 8.067 1.00 72.75 178 LEU A O 1
ATOM 1411 N N . GLN A 1 179 ? 3.837 13.929 8.305 1.00 75.44 179 GLN A N 1
ATOM 1412 C CA . GLN A 1 179 ? 5.029 13.080 8.303 1.00 75.44 179 GLN A CA 1
ATOM 1413 C C . GLN A 1 179 ? 5.039 12.167 9.541 1.00 75.44 179 GLN A C 1
ATOM 1415 O O . GLN A 1 179 ? 5.283 10.971 9.426 1.00 75.44 179 GLN A O 1
ATOM 1420 N N . ASN A 1 180 ? 4.616 12.687 10.701 1.00 78.69 180 ASN A N 1
ATOM 1421 C CA . ASN A 1 180 ? 4.462 11.903 11.936 1.00 78.69 180 ASN A CA 1
ATOM 1422 C C . ASN A 1 180 ? 3.316 10.873 11.893 1.00 78.69 180 ASN A C 1
ATOM 1424 O O . ASN A 1 180 ? 3.174 10.076 12.820 1.00 78.69 180 ASN A O 1
ATOM 1428 N N . CYS A 1 181 ? 2.469 10.900 10.858 1.00 82.38 181 CYS A N 1
ATOM 1429 C CA . CYS A 1 181 ? 1.396 9.923 10.678 1.00 82.38 181 CYS A CA 1
ATOM 1430 C C . CYS A 1 181 ? 1.876 8.653 9.962 1.00 82.38 181 CYS A C 1
ATOM 1432 O O . CYS A 1 181 ? 1.089 7.725 9.792 1.00 82.38 181 CYS A O 1
ATOM 1434 N N . ILE A 1 182 ? 3.135 8.586 9.530 1.00 88.38 182 ILE A N 1
ATOM 1435 C CA . ILE A 1 182 ? 3.710 7.410 8.875 1.00 88.38 182 ILE A CA 1
ATOM 1436 C C . ILE A 1 182 ? 4.530 6.621 9.884 1.00 88.38 182 ILE A C 1
ATOM 1438 O O . ILE A 1 182 ? 5.166 7.180 10.772 1.00 88.38 182 ILE A O 1
ATOM 1442 N N . ILE A 1 183 ? 4.468 5.299 9.781 1.00 89.88 183 ILE A N 1
ATOM 1443 C CA . ILE A 1 183 ? 5.256 4.401 10.617 1.00 89.88 183 ILE A CA 1
ATOM 1444 C C . ILE A 1 183 ? 6.631 4.223 9.978 1.00 89.88 183 ILE A C 1
ATOM 1446 O O . ILE A 1 183 ? 6.732 3.836 8.816 1.00 89.88 183 ILE A O 1
ATOM 1450 N N . HIS A 1 184 ? 7.672 4.475 10.767 1.00 89.25 184 HIS A N 1
ATOM 1451 C CA . HIS A 1 184 ? 9.063 4.262 10.386 1.00 89.25 184 HIS A CA 1
ATOM 1452 C C . HIS A 1 184 ? 9.567 2.944 10.980 1.00 89.25 184 HIS A C 1
ATOM 1454 O O . HIS A 1 184 ? 9.169 2.554 12.082 1.00 89.25 184 HIS A O 1
ATOM 1460 N N . GLN A 1 185 ? 10.463 2.269 10.267 1.00 83.31 185 GLN A N 1
ATOM 1461 C CA . GLN A 1 185 ? 11.274 1.203 10.837 1.00 83.31 185 GLN A CA 1
ATOM 1462 C C . GLN A 1 185 ? 12.274 1.804 11.827 1.00 83.31 185 GLN A C 1
ATOM 1464 O O . GLN A 1 185 ? 12.864 2.854 11.568 1.00 83.31 185 GLN A O 1
ATOM 1469 N N . SER A 1 186 ? 12.455 1.141 12.969 1.00 71.00 186 SER A N 1
ATOM 1470 C CA . SER A 1 186 ? 13.221 1.657 14.110 1.00 71.00 186 SER A CA 1
ATOM 1471 C C . SER A 1 186 ? 14.701 1.908 13.820 1.00 71.00 186 SER A C 1
ATOM 1473 O O . SER A 1 186 ? 15.313 2.707 14.526 1.00 71.00 186 SER A O 1
ATOM 1475 N N . ASP A 1 187 ? 15.255 1.256 12.798 1.00 66.81 187 ASP A N 1
ATOM 1476 C CA . ASP A 1 187 ? 16.705 1.126 12.663 1.00 66.81 187 ASP A CA 1
ATOM 1477 C C . ASP A 1 187 ? 17.294 2.083 11.606 1.00 66.81 187 ASP A C 1
ATOM 1479 O O . ASP A 1 187 ? 18.413 2.552 11.793 1.00 66.81 187 ASP A O 1
ATOM 1483 N N . ASP A 1 188 ? 16.523 2.475 10.577 1.00 70.75 188 ASP A N 1
ATOM 1484 C CA . ASP A 1 188 ? 17.053 3.174 9.384 1.00 70.75 188 ASP A CA 1
ATOM 1485 C C . ASP A 1 188 ? 16.209 4.370 8.885 1.00 70.75 188 ASP A C 1
ATOM 1487 O O . ASP A 1 188 ? 16.405 4.848 7.767 1.00 70.75 188 ASP A O 1
ATOM 1491 N N . ASP A 1 189 ? 15.228 4.851 9.662 1.00 81.75 189 ASP A N 1
ATOM 1492 C CA . ASP A 1 189 ? 14.252 5.867 9.203 1.00 81.75 189 ASP A CA 1
ATOM 1493 C C . ASP A 1 189 ? 13.505 5.448 7.909 1.00 81.75 189 ASP A C 1
ATOM 1495 O O . ASP A 1 189 ? 12.906 6.259 7.199 1.00 81.75 189 ASP A O 1
ATOM 1499 N N . SER A 1 190 ? 13.559 4.159 7.569 1.00 90.00 190 SER A N 1
ATOM 1500 C CA . SER A 1 190 ? 12.882 3.563 6.422 1.00 90.00 190 SER A CA 1
ATOM 1501 C C . SER A 1 190 ? 11.373 3.628 6.639 1.00 90.00 190 SER A C 1
ATOM 1503 O O . SER A 1 190 ? 10.881 3.383 7.741 1.00 90.00 190 SER A O 1
ATOM 1505 N N . ILE A 1 191 ? 10.630 3.970 5.590 1.00 92.19 191 ILE A N 1
ATOM 1506 C CA . ILE A 1 191 ? 9.164 4.080 5.653 1.00 92.19 191 ILE A CA 1
ATOM 1507 C C . ILE A 1 191 ? 8.474 2.921 4.939 1.00 92.19 191 ILE A C 1
ATOM 1509 O O . ILE A 1 191 ? 7.283 2.702 5.149 1.00 92.19 191 ILE A O 1
ATOM 1513 N N . ILE A 1 192 ? 9.198 2.189 4.086 1.00 94.12 192 ILE A N 1
ATOM 1514 C CA . ILE A 1 192 ? 8.676 1.023 3.379 1.00 94.12 192 ILE A CA 1
ATOM 1515 C C . ILE A 1 192 ? 9.002 -0.221 4.196 1.00 94.12 192 ILE A C 1
ATOM 1517 O O . ILE A 1 192 ? 10.154 -0.482 4.508 1.00 94.12 192 ILE A O 1
ATOM 1521 N N . PHE A 1 193 ? 7.994 -1.036 4.487 1.00 94.25 193 PHE A N 1
ATOM 1522 C CA . PHE A 1 193 ? 8.156 -2.382 5.028 1.00 94.25 193 PHE A CA 1
ATOM 1523 C C . PHE A 1 193 ? 8.170 -3.368 3.857 1.00 94.25 193 PHE A C 1
ATOM 1525 O O . PHE A 1 193 ? 7.097 -3.683 3.326 1.00 94.25 193 PHE A O 1
ATOM 1532 N N . PRO A 1 194 ? 9.349 -3.807 3.376 1.00 92.44 194 PRO A N 1
ATOM 1533 C CA . PRO A 1 194 ? 9.426 -4.716 2.248 1.00 92.44 194 PRO A CA 1
ATOM 1534 C C . PRO A 1 194 ? 8.947 -6.104 2.668 1.00 92.44 194 PRO A C 1
ATOM 1536 O O . PRO A 1 194 ? 9.358 -6.651 3.690 1.00 92.44 194 PRO A O 1
ATOM 1539 N N . VAL A 1 195 ? 8.081 -6.692 1.855 1.00 90.00 195 VAL A N 1
ATOM 1540 C CA . VAL A 1 195 ? 7.584 -8.048 2.031 1.00 90.00 195 VAL A CA 1
ATOM 1541 C C . VAL A 1 195 ? 7.637 -8.802 0.717 1.00 90.00 195 VAL A C 1
ATOM 1543 O O . VAL A 1 195 ? 7.282 -8.306 -0.357 1.00 90.00 195 VAL A O 1
ATOM 1546 N N . ASN A 1 196 ? 8.022 -10.065 0.826 1.00 82.75 196 ASN A N 1
ATOM 1547 C CA . ASN A 1 196 ? 7.792 -11.027 -0.233 1.00 82.75 196 ASN A CA 1
ATOM 1548 C C . ASN A 1 196 ? 6.323 -11.431 -0.139 1.00 82.75 196 ASN A C 1
ATOM 1550 O O . ASN A 1 196 ? 5.903 -12.069 0.829 1.00 82.75 196 ASN A O 1
ATOM 1554 N N . THR A 1 197 ? 5.515 -11.040 -1.122 1.00 65.81 197 THR A N 1
ATOM 1555 C CA . THR A 1 197 ? 4.171 -11.597 -1.265 1.00 65.81 197 THR A CA 1
ATOM 1556 C C . THR A 1 197 ? 4.343 -13.077 -1.565 1.00 65.81 197 THR A C 1
ATOM 1558 O O . THR A 1 197 ? 4.770 -13.448 -2.653 1.00 65.81 197 THR A O 1
ATOM 1561 N N . ILE A 1 198 ? 4.086 -13.912 -0.555 1.00 57.44 198 ILE A N 1
ATOM 1562 C CA . ILE A 1 198 ? 4.448 -15.329 -0.548 1.00 57.44 198 ILE A CA 1
ATOM 1563 C C . ILE A 1 198 ? 3.879 -16.016 -1.798 1.00 57.44 198 ILE A C 1
ATOM 1565 O O . ILE A 1 198 ? 2.665 -16.249 -1.890 1.00 57.44 198 ILE A O 1
ATOM 1569 N N . ALA A 1 199 ? 4.763 -16.333 -2.751 1.00 59.78 199 ALA A N 1
ATOM 1570 C CA . ALA A 1 199 ? 4.491 -17.278 -3.826 1.00 59.78 199 ALA A CA 1
ATOM 1571 C C . ALA A 1 199 ? 4.078 -18.621 -3.208 1.00 59.78 199 ALA A C 1
ATOM 1573 O O . ALA A 1 199 ? 4.435 -18.898 -2.067 1.00 59.78 199 ALA A O 1
ATOM 1574 N N . ALA A 1 200 ? 3.312 -19.453 -3.917 1.00 63.44 200 ALA A N 1
ATOM 1575 C CA . ALA A 1 200 ? 2.937 -20.772 -3.408 1.00 63.44 200 ALA A CA 1
ATOM 1576 C C . ALA A 1 200 ? 4.187 -21.525 -2.905 1.00 63.44 200 ALA A C 1
ATOM 1578 O O . ALA A 1 200 ? 5.054 -21.891 -3.693 1.00 63.44 200 ALA A O 1
ATOM 1579 N N . SER A 1 201 ? 4.291 -21.691 -1.588 1.00 69.06 201 SER A N 1
ATOM 1580 C CA . SER A 1 201 ? 5.403 -22.344 -0.902 1.00 69.06 201 SER A CA 1
ATOM 1581 C C . SER A 1 201 ? 4.843 -23.335 0.110 1.00 69.06 201 SER A C 1
ATOM 1583 O O . SER A 1 201 ? 3.700 -23.198 0.559 1.00 69.06 201 SER A O 1
ATOM 1585 N N . GLU A 1 202 ? 5.642 -24.332 0.484 1.00 76.44 202 GLU A N 1
ATOM 1586 C CA . GLU A 1 202 ? 5.261 -25.277 1.540 1.00 76.44 202 GLU A CA 1
ATOM 1587 C C . GLU A 1 202 ? 4.975 -24.552 2.862 1.00 76.44 202 GLU A C 1
ATOM 1589 O O . GLU A 1 202 ? 4.005 -24.874 3.543 1.00 76.44 202 GLU A O 1
ATOM 1594 N N . GLU A 1 203 ? 5.739 -23.503 3.178 1.00 73.19 203 GLU A N 1
ATOM 1595 C CA . GLU A 1 203 ? 5.498 -22.656 4.350 1.00 73.19 203 GLU A CA 1
ATOM 1596 C C . GLU A 1 203 ? 4.143 -21.945 4.283 1.00 73.19 203 GLU A C 1
ATOM 1598 O O . GLU A 1 203 ? 3.424 -21.910 5.277 1.00 73.19 203 GLU A O 1
ATOM 1603 N N . ARG A 1 204 ? 3.737 -21.428 3.113 1.00 73.31 204 ARG A N 1
ATOM 1604 C CA . ARG A 1 204 ? 2.409 -20.821 2.939 1.00 73.31 204 ARG A CA 1
ATOM 1605 C C . ARG A 1 204 ? 1.303 -21.835 3.147 1.00 73.31 204 ARG A C 1
ATOM 1607 O O . ARG A 1 204 ? 0.315 -21.512 3.794 1.00 73.31 204 ARG A O 1
ATOM 1614 N N . ALA A 1 205 ? 1.439 -23.020 2.555 1.00 79.19 205 ALA A N 1
ATOM 1615 C CA . ALA A 1 205 ? 0.450 -24.078 2.703 1.00 79.19 205 ALA A CA 1
ATOM 1616 C C . ALA A 1 205 ? 0.305 -24.455 4.180 1.00 79.19 205 ALA A C 1
ATOM 1618 O O . ALA A 1 205 ? -0.812 -24.490 4.686 1.00 79.19 205 ALA A O 1
ATOM 1619 N N . LYS A 1 206 ? 1.434 -24.601 4.882 1.00 82.50 206 LYS A N 1
ATOM 1620 C CA . LYS A 1 206 ? 1.480 -24.855 6.320 1.00 82.50 206 LYS A CA 1
ATOM 1621 C C . LYS A 1 206 ? 0.807 -23.743 7.130 1.00 82.50 206 LYS A C 1
ATOM 1623 O O . LYS A 1 206 ? -0.124 -24.036 7.868 1.00 82.50 206 LYS A O 1
ATOM 1628 N N . TYR A 1 207 ? 1.209 -22.480 6.971 1.00 74.75 207 TYR A N 1
ATOM 1629 C CA . TYR A 1 207 ? 0.605 -21.369 7.721 1.00 74.75 207 TYR A CA 1
ATOM 1630 C C . TYR A 1 207 ? -0.870 -21.158 7.366 1.00 74.75 207 TYR A C 1
ATOM 1632 O O . TYR A 1 207 ? -1.677 -20.861 8.239 1.00 74.75 207 TYR A O 1
ATOM 1640 N N . SER A 1 208 ? -1.250 -21.341 6.099 1.00 73.81 208 SER A N 1
ATOM 1641 C CA . SER A 1 208 ? -2.652 -21.289 5.679 1.00 73.81 208 SER A CA 1
ATOM 1642 C C . SER A 1 208 ? -3.464 -22.398 6.340 1.00 73.81 208 SER A C 1
ATOM 1644 O O . SER A 1 208 ? -4.580 -22.145 6.775 1.00 73.81 208 SER A O 1
ATOM 1646 N N . GLU A 1 209 ? -2.922 -23.612 6.424 1.00 80.19 209 GLU A N 1
ATOM 1647 C CA . GLU A 1 209 ? -3.568 -24.738 7.092 1.00 80.19 209 GLU A CA 1
ATOM 1648 C C . GLU A 1 209 ? -3.655 -24.518 8.610 1.00 80.19 209 GLU A C 1
ATOM 1650 O O . GLU A 1 209 ? -4.693 -24.801 9.202 1.00 80.19 209 GLU A O 1
ATOM 1655 N N . GLU A 1 210 ? -2.611 -23.973 9.238 1.00 76.50 210 GLU A N 1
ATOM 1656 C CA . GLU A 1 210 ? -2.610 -23.597 10.658 1.00 76.50 210 GLU A CA 1
ATOM 1657 C C . GLU A 1 210 ? -3.675 -22.536 10.960 1.00 76.50 210 GLU A C 1
ATOM 1659 O O . GLU A 1 210 ? -4.468 -22.721 11.880 1.00 76.50 210 GLU A O 1
ATOM 1664 N N . ILE A 1 211 ? -3.762 -21.476 10.147 1.00 71.50 211 ILE A N 1
ATOM 1665 C CA . ILE A 1 211 ? -4.790 -20.435 10.286 1.00 71.50 211 ILE A CA 1
ATOM 1666 C C . ILE A 1 211 ? -6.186 -21.031 10.080 1.00 71.50 211 ILE A C 1
ATOM 1668 O O . ILE A 1 211 ? -7.065 -20.809 10.903 1.00 71.50 211 ILE A O 1
ATOM 1672 N N . CYS A 1 212 ? -6.398 -21.824 9.025 1.00 67.38 212 CYS A N 1
ATOM 1673 C CA . CYS A 1 212 ? -7.692 -22.463 8.770 1.00 67.38 212 CYS A CA 1
ATOM 1674 C C . CYS A 1 212 ? -8.108 -23.463 9.857 1.00 67.38 212 CYS A C 1
ATOM 1676 O O . CYS A 1 212 ? -9.295 -23.721 9.991 1.00 67.38 212 CYS A O 1
ATOM 1678 N N . LYS A 1 213 ? -7.165 -24.053 10.601 1.00 71.44 213 LYS A N 1
ATOM 1679 C CA . LYS A 1 213 ? -7.461 -24.933 11.745 1.00 71.44 213 LYS A CA 1
ATOM 1680 C C . LYS A 1 213 ? -7.710 -24.167 13.044 1.00 71.44 213 LYS A C 1
ATOM 1682 O O . LYS A 1 213 ? -8.279 -24.739 13.971 1.00 71.44 213 LYS A O 1
ATOM 1687 N N . ALA A 1 214 ? -7.223 -22.933 13.143 1.00 63.25 214 ALA A N 1
ATOM 1688 C CA . ALA A 1 214 ? -7.359 -22.095 14.331 1.00 63.25 214 ALA A CA 1
ATOM 1689 C C . ALA A 1 214 ? -8.699 -21.336 14.392 1.00 63.25 214 ALA A C 1
ATOM 1691 O O . ALA A 1 214 ? -9.068 -20.865 15.470 1.00 63.25 214 ALA A O 1
ATOM 1692 N N . ILE A 1 215 ? -9.395 -21.215 13.257 1.00 47.06 215 ILE A N 1
ATOM 1693 C CA . ILE A 1 215 ? -10.705 -20.561 13.091 1.00 47.06 215 ILE A CA 1
ATOM 1694 C C . ILE A 1 215 ? -11.783 -21.639 12.966 1.00 47.06 215 ILE A C 1
ATOM 1696 O O . ILE A 1 215 ? -12.840 -21.484 13.616 1.00 47.06 215 ILE A O 1
#

Solvent-accessible surface area (backbone atoms only — not comparable to full-atom values): 13750 Å² total; per-residue (Å²): 137,91,86,85,84,85,85,83,89,77,91,82,79,90,75,91,74,86,80,84,74,79,78,77,77,76,76,77,81,70,70,63,61,59,56,51,53,52,51,54,60,56,72,67,58,52,91,77,74,78,87,64,98,69,85,84,87,82,82,86,58,84,84,31,62,69,46,62,75,46,36,67,83,65,58,37,35,91,31,78,45,78,47,78,39,62,56,69,48,65,51,78,48,77,45,76,40,48,42,71,58,97,86,42,80,41,84,44,100,49,71,48,28,58,50,58,51,52,51,52,56,55,61,51,44,68,76,53,76,60,76,90,52,93,87,52,91,74,70,48,70,46,27,38,35,41,36,36,25,28,40,39,84,70,51,51,72,68,58,51,51,54,50,48,50,53,53,53,57,68,48,69,81,49,60,72,71,56,61,70,26,47,50,60,48,94,87,73,76,38,51,64,48,73,35,64,66,80,63,99,42,72,66,53,54,49,53,50,50,52,53,65,72,62,108

Secondary structure (DSSP, 8-state):
-----PPPP---------------------HHHHHHHHHHHHHT--TT----S--------TT-HHHHHSHHHH--TT-EEEEEEETTS-TT--EEEEEEETTEEEEEEEEE-HHHHHHHHHHHGGGPPPP--TT-SS---S-EEEEEEE-GGGS-HHHHHHHHHHHHHHHTTS-HHHHTTBPPPTTT---EEE-----S-HHHHHHHHHHHHH-